Protein AF-D8S5D0-F1 (afdb_monomer)

Secondary structure (DSSP, 8-state):
-HHHHHHHHHHHHHHHHHHHHHHHH--TTS-SS----HHHHHHSS-STHHHHHHHHHHHHHHHHHHHHHHHHHHHHHHHTT---TTS--SHHHHHHHHHHHHHHHH-TTHHHHHHHHIIIIIIIIIIIIHHHHHHHHHHH-----------STTHHHHHHHHHHHHHHHHHHHHHHHH-

Nearest PDB structures (foldseek):
  7edx-assembly1_j  TM=5.151E-01  e=3.301E+00  Homo sapiens

pLDDT: mean 77.08, std 13.81, range [46.16, 95.44]

Sequence (179 aa):
RIAIVAGTAIPLAMFIVWDAIILGSVYPGAGNSYLSDPLMQLRSQSGIISPLVEVFSLLAIATSYIGFVLGLSDFVADLLKLPGVGSRKPLPYAVTLLPPTALALLSPDIFFKALDFAGAYGVLVLFGILPASMAWSQRYSTSSLPAVPPMVPGGRLALGVMITGAGFIITTQFLSTLS

Foldseek 3Di:
DVCVVVVVVVVVVVVVVVVCVQVVQDDPPDPPPDSPPVLVVQLPDPDPRNVVSVVVVVVVVVVVVVVVLVVQLVVVCVVVVPDDDPDPDCVSSCVSCVVVVVVCVVDVCVVVVVVVCCVLPVCLVPVQVVVLVVLVCVVPPPDDDPDDPDPDPDPVNVSVCSVVVSVVSVVVVVVVVVD

Mean predicted aligned error: 12.61 Å

InterPro domains:
  IPR018227 Amino acid/polyamine transporter 2 [PF03222] (2-171)

Organism: Selaginella moellendorffii (NCBI:txid88036)

Radius of gyration: 22.47 Å; Cα contacts (8 Å, |Δi|>4): 58; chains: 1; bounding box: 52×50×58 Å

Solvent-accessible surface area (backbone atoms only — not comparable to full-atom values): 10516 Å² total; per-residue (Å²): 108,66,67,56,55,54,61,51,47,56,59,51,54,52,49,54,55,49,52,50,51,56,60,66,45,52,57,100,80,52,79,99,54,59,82,52,49,67,66,58,56,51,49,69,42,92,57,78,61,20,64,49,52,50,54,50,49,53,50,53,52,50,54,52,49,52,54,48,52,52,54,48,22,52,52,49,35,59,74,68,65,60,84,61,97,83,66,93,63,62,58,40,53,45,66,59,46,48,58,60,51,51,48,54,74,75,34,83,68,47,59,62,57,50,48,53,48,44,52,58,52,49,46,40,44,61,70,47,47,45,55,48,49,49,57,48,44,69,73,69,50,95,61,101,63,84,87,69,78,81,90,64,94,51,76,70,59,53,50,46,50,50,49,52,51,52,49,49,54,53,51,52,52,53,52,64,74,73,109

Structure (mmCIF, N/CA/C/O backbone):
data_AF-D8S5D0-F1
#
_entry.id   AF-D8S5D0-F1
#
loop_
_atom_site.group_PDB
_atom_site.id
_atom_site.type_symbol
_atom_site.label_atom_id
_atom_site.label_alt_id
_atom_site.label_comp_id
_atom_site.label_asym_id
_atom_site.label_entity_id
_atom_site.label_seq_id
_atom_site.pdbx_PDB_ins_code
_atom_site.Cartn_x
_atom_site.Cartn_y
_atom_site.Cartn_z
_atom_site.occupancy
_atom_site.B_iso_or_equiv
_atom_site.auth_seq_id
_atom_site.auth_comp_id
_atom_site.auth_asym_id
_atom_site.auth_atom_id
_atom_site.pdbx_PDB_model_num
ATOM 1 N N . ARG A 1 1 ? -25.641 -1.154 -2.306 1.00 74.81 1 ARG A N 1
ATOM 2 C CA . ARG A 1 1 ? -25.380 -2.593 -2.583 1.00 74.81 1 ARG A CA 1
ATOM 3 C C . ARG A 1 1 ? -24.878 -2.797 -4.008 1.00 74.81 1 ARG A C 1
ATOM 5 O O . ARG A 1 1 ? -23.738 -3.202 -4.143 1.00 74.81 1 ARG A O 1
ATOM 12 N N . ILE A 1 2 ? -25.647 -2.430 -5.041 1.00 82.31 2 ILE A N 1
ATOM 13 C CA . ILE A 1 2 ? -25.227 -2.567 -6.453 1.00 82.31 2 ILE A CA 1
ATOM 14 C C . ILE A 1 2 ? -23.940 -1.782 -6.755 1.00 82.31 2 ILE A C 1
ATOM 16 O O . ILE A 1 2 ? -23.043 -2.340 -7.360 1.00 82.31 2 ILE A O 1
ATOM 20 N N . ALA A 1 3 ? -23.789 -0.554 -6.242 1.00 86.50 3 ALA A N 1
ATOM 21 C CA . ALA A 1 3 ? -22.550 0.219 -6.406 1.00 86.50 3 ALA A CA 1
ATOM 22 C C . ALA A 1 3 ? -21.304 -0.456 -5.793 1.00 86.50 3 ALA A C 1
ATOM 24 O O . ALA A 1 3 ? -20.217 -0.325 -6.335 1.00 86.50 3 ALA A O 1
ATOM 25 N N . ILE A 1 4 ? -21.463 -1.213 -4.698 1.00 87.50 4 ILE A N 1
ATOM 26 C CA . ILE A 1 4 ? -20.357 -1.956 -4.072 1.00 87.50 4 ILE A CA 1
ATOM 27 C C . ILE A 1 4 ? -20.008 -3.166 -4.938 1.00 87.50 4 ILE A C 1
ATOM 29 O O . ILE A 1 4 ? -18.845 -3.377 -5.241 1.00 87.50 4 ILE A O 1
ATOM 33 N N . VAL A 1 5 ? -21.020 -3.918 -5.382 1.00 88.62 5 VAL A N 1
ATOM 34 C CA . VAL A 1 5 ? -20.823 -5.101 -6.233 1.00 88.62 5 VAL A CA 1
ATOM 35 C C . VAL A 1 5 ? -20.217 -4.713 -7.585 1.00 88.62 5 VAL A C 1
ATOM 37 O O . VAL A 1 5 ? -19.257 -5.332 -8.020 1.00 88.62 5 VAL A O 1
ATOM 40 N N . ALA A 1 6 ? -20.731 -3.667 -8.233 1.00 88.88 6 ALA A N 1
ATOM 41 C CA . ALA A 1 6 ? -20.192 -3.170 -9.496 1.00 88.88 6 ALA A CA 1
ATOM 42 C C . ALA A 1 6 ? -18.797 -2.549 -9.314 1.00 88.88 6 ALA A C 1
ATOM 44 O O . ALA A 1 6 ? -17.915 -2.767 -10.140 1.00 88.88 6 ALA A O 1
ATOM 45 N N . GLY A 1 7 ? -18.583 -1.826 -8.210 1.00 89.50 7 GLY A N 1
ATOM 46 C CA . GLY A 1 7 ? -17.304 -1.198 -7.889 1.00 89.50 7 GLY A CA 1
ATOM 47 C C . GLY A 1 7 ? -16.181 -2.196 -7.609 1.00 89.50 7 GLY A C 1
ATOM 48 O O . GLY A 1 7 ? -15.046 -1.920 -7.978 1.00 89.50 7 GLY A O 1
ATOM 49 N N . THR A 1 8 ? -16.469 -3.361 -7.016 1.00 92.56 8 THR A N 1
ATOM 50 C CA . THR A 1 8 ? -15.465 -4.422 -6.804 1.00 92.56 8 THR A CA 1
ATOM 51 C C . THR A 1 8 ? -15.334 -5.371 -7.995 1.00 92.56 8 THR A C 1
ATOM 53 O O . THR A 1 8 ? -14.255 -5.918 -8.212 1.00 92.56 8 THR A O 1
ATOM 56 N N . ALA A 1 9 ? -16.391 -5.544 -8.796 1.00 92.88 9 ALA A N 1
ATOM 57 C CA . ALA A 1 9 ? -16.357 -6.399 -9.981 1.00 92.88 9 ALA A CA 1
ATOM 58 C C . ALA A 1 9 ? -15.384 -5.886 -11.053 1.00 92.88 9 ALA A C 1
ATOM 60 O O . ALA A 1 9 ? -14.711 -6.693 -11.688 1.00 92.88 9 ALA A O 1
ATOM 61 N N . ILE A 1 10 ? -15.283 -4.563 -11.238 1.00 93.25 10 ILE A N 1
ATOM 62 C CA . ILE A 1 10 ? -14.406 -3.971 -12.260 1.00 93.25 10 ILE A CA 1
ATOM 63 C C . ILE A 1 10 ? -12.916 -4.249 -11.963 1.00 93.25 10 ILE A C 1
ATOM 65 O O . ILE A 1 10 ? -12.260 -4.829 -12.831 1.00 93.25 10 ILE A O 1
ATOM 69 N N . PRO A 1 11 ? -12.362 -3.931 -10.770 1.00 92.75 11 PRO A N 1
ATOM 70 C CA . PRO A 1 11 ? -10.987 -4.296 -10.427 1.00 92.75 11 PRO A CA 1
ATOM 71 C C . PRO A 1 11 ? -10.746 -5.803 -10.476 1.00 92.75 11 PRO A C 1
ATOM 73 O O . PRO A 1 11 ? -9.715 -6.234 -10.975 1.00 92.75 11 PRO A O 1
ATOM 76 N N . LEU A 1 12 ? -11.700 -6.614 -10.009 1.00 93.25 12 LEU A N 1
ATOM 77 C CA . LEU A 1 12 ? -11.567 -8.071 -10.023 1.00 93.25 12 LEU A CA 1
ATOM 78 C C . LEU A 1 12 ? -11.430 -8.612 -11.452 1.00 93.25 12 LEU A C 1
ATOM 80 O O . LEU A 1 12 ? -10.540 -9.415 -11.718 1.00 93.25 12 LEU A O 1
ATOM 84 N N . ALA A 1 13 ? -12.271 -8.150 -12.380 1.00 95.19 13 ALA A N 1
ATOM 85 C CA . ALA A 1 13 ? -12.171 -8.534 -13.784 1.00 95.19 13 ALA A CA 1
ATOM 86 C C . ALA A 1 13 ? -10.837 -8.083 -14.401 1.00 95.19 13 ALA A C 1
ATOM 88 O O . ALA A 1 13 ? -10.205 -8.855 -15.119 1.00 95.19 13 ALA A O 1
ATOM 89 N N . MET A 1 14 ? -10.384 -6.865 -14.085 1.00 93.88 14 MET A N 1
ATOM 90 C CA . MET A 1 14 ? -9.085 -6.358 -14.531 1.00 93.88 14 MET A CA 1
ATOM 91 C C . MET A 1 14 ? -7.925 -7.229 -14.018 1.00 93.88 14 MET A C 1
ATOM 93 O O . MET A 1 14 ? -7.065 -7.595 -14.815 1.00 93.88 14 MET A O 1
ATOM 97 N N . PHE A 1 15 ? -7.917 -7.599 -12.731 1.00 92.94 15 PHE A N 1
ATOM 98 C CA . PHE A 1 15 ? -6.885 -8.468 -12.153 1.00 92.94 15 PHE A CA 1
ATOM 99 C C . PHE A 1 15 ? -6.867 -9.852 -12.805 1.00 92.94 15 PHE A C 1
ATOM 101 O O . PHE A 1 15 ? -5.801 -10.307 -13.197 1.00 92.94 15 PHE A O 1
ATOM 108 N N . ILE A 1 16 ? -8.028 -10.483 -13.023 1.00 94.38 16 ILE A N 1
ATOM 109 C CA . ILE A 1 16 ? -8.098 -11.794 -13.695 1.00 94.38 16 ILE A CA 1
ATOM 110 C C . ILE A 1 16 ? -7.526 -11.725 -15.114 1.00 94.38 16 ILE A C 1
ATOM 112 O O . ILE A 1 16 ? -6.770 -12.606 -15.520 1.00 94.38 16 ILE A O 1
ATOM 116 N N . VAL A 1 17 ? -7.891 -10.694 -15.882 1.00 93.62 17 VAL A N 1
ATOM 117 C CA . VAL A 1 17 ? -7.375 -10.516 -17.247 1.00 93.62 17 VAL A CA 1
ATOM 118 C C . VAL A 1 17 ? -5.865 -10.288 -17.223 1.00 93.62 17 VAL A C 1
ATOM 120 O O . VAL A 1 17 ? -5.150 -10.873 -18.033 1.00 93.62 17 VAL A O 1
ATOM 123 N N . TRP A 1 18 ? -5.372 -9.476 -16.289 1.00 90.50 18 TRP A N 1
ATOM 124 C CA . TRP A 1 18 ? -3.944 -9.222 -16.130 1.00 90.50 18 TRP A CA 1
ATOM 125 C C . TRP A 1 18 ? -3.167 -10.489 -15.757 1.00 90.50 18 TRP A C 1
ATOM 127 O O . TRP A 1 18 ? -2.192 -10.821 -16.428 1.00 90.50 18 TRP A O 1
ATOM 137 N N . ASP A 1 19 ? -3.634 -11.246 -14.764 1.00 89.31 19 ASP A N 1
ATOM 138 C CA . ASP A 1 19 ? -3.006 -12.503 -14.352 1.00 89.31 19 ASP A CA 1
ATOM 139 C C . ASP A 1 19 ? -2.998 -13.520 -15.499 1.00 89.31 19 ASP A C 1
ATOM 141 O O . ASP A 1 19 ? -1.981 -14.170 -15.734 1.00 89.31 19 ASP A O 1
ATOM 145 N N . ALA A 1 20 ? -4.086 -13.614 -16.275 1.00 88.62 20 ALA A N 1
ATOM 146 C CA . ALA A 1 20 ? -4.149 -14.474 -17.456 1.00 88.62 20 ALA A CA 1
ATOM 147 C C . ALA A 1 20 ? -3.124 -14.079 -18.534 1.00 88.62 20 ALA A C 1
ATOM 149 O O . ALA A 1 20 ? -2.536 -14.960 -19.160 1.00 88.62 20 ALA A O 1
ATOM 150 N N . ILE A 1 21 ? -2.875 -12.779 -18.738 1.00 87.25 21 ILE A N 1
ATOM 151 C CA . ILE A 1 21 ? -1.837 -12.289 -19.660 1.00 87.25 21 ILE A CA 1
ATOM 152 C C . ILE A 1 21 ? -0.445 -12.663 -19.146 1.00 87.25 21 ILE A C 1
ATOM 154 O O . ILE A 1 21 ? 0.373 -13.159 -19.919 1.00 87.25 21 ILE A O 1
ATOM 158 N N . ILE A 1 22 ? -0.174 -12.460 -17.855 1.00 84.75 22 ILE A N 1
ATOM 159 C CA . ILE A 1 22 ? 1.126 -12.778 -17.249 1.00 84.75 22 ILE A CA 1
ATOM 160 C C . ILE A 1 22 ? 1.395 -14.283 -17.314 1.00 84.75 22 ILE A C 1
ATOM 162 O O . ILE A 1 22 ? 2.426 -14.691 -17.843 1.00 84.75 22 ILE A O 1
ATOM 166 N N . LEU A 1 23 ? 0.453 -15.109 -16.854 1.00 83.19 23 LEU A N 1
ATOM 167 C CA . LEU A 1 23 ? 0.547 -16.572 -16.899 1.00 83.19 23 LEU A CA 1
ATOM 168 C C . LEU A 1 23 ? 0.619 -17.096 -18.339 1.00 83.19 23 LEU A C 1
ATOM 170 O O . LEU A 1 23 ? 1.361 -18.036 -18.607 1.00 83.19 23 LEU A O 1
ATOM 174 N N . GLY A 1 24 ? -0.109 -16.475 -19.271 1.00 79.06 24 GLY A N 1
ATOM 175 C CA . GLY A 1 24 ? -0.074 -16.814 -20.695 1.00 79.06 24 GLY A CA 1
ATOM 176 C C . GLY A 1 24 ? 1.223 -16.410 -21.407 1.00 79.06 24 GLY A C 1
ATOM 177 O O . GLY A 1 24 ? 1.579 -17.030 -22.406 1.00 79.06 24 GLY A O 1
ATOM 178 N N . SER A 1 25 ? 1.945 -15.407 -20.893 1.00 73.75 25 SER A N 1
ATOM 179 C CA . SER A 1 25 ? 3.261 -14.981 -21.399 1.00 73.75 25 SER A CA 1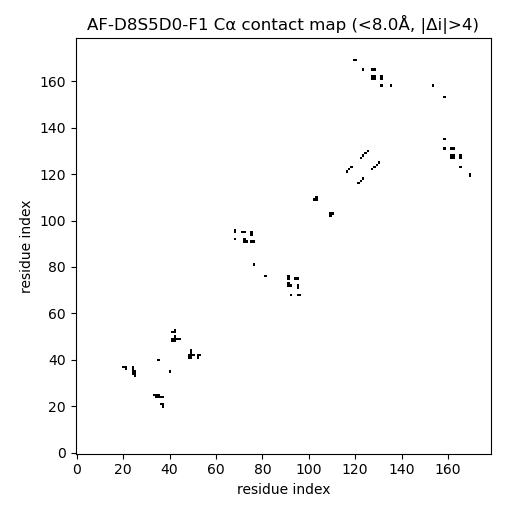
ATOM 180 C C . SER A 1 25 ? 4.392 -15.939 -20.983 1.00 73.75 25 SER A C 1
ATOM 182 O O . SER A 1 25 ? 5.461 -15.960 -21.596 1.00 73.75 25 SER A O 1
ATOM 184 N N . VAL A 1 26 ? 4.171 -16.779 -19.965 1.00 71.31 26 VAL A N 1
ATOM 185 C CA . VAL A 1 26 ? 5.145 -17.788 -19.524 1.00 71.31 26 VAL A CA 1
ATOM 186 C C . VAL A 1 26 ? 5.090 -19.005 -20.456 1.00 71.31 26 VAL A C 1
ATOM 188 O O . VAL A 1 26 ? 4.195 -19.842 -20.356 1.00 71.31 26 VAL A O 1
ATOM 191 N N . TYR A 1 27 ? 6.062 -19.132 -21.366 1.00 62.12 27 TYR A N 1
ATOM 192 C CA . TYR A 1 27 ? 6.153 -20.270 -22.290 1.00 62.12 27 TYR A CA 1
ATOM 193 C C . TYR A 1 27 ? 6.915 -21.457 -21.657 1.00 62.12 27 TYR A C 1
ATOM 195 O O . TYR A 1 27 ? 8.114 -21.332 -21.394 1.00 62.12 27 TYR A O 1
ATOM 203 N N . PRO A 1 28 ? 6.298 -22.643 -21.465 1.00 56.44 28 PRO A N 1
ATOM 204 C CA . PRO A 1 28 ? 6.899 -23.789 -20.761 1.00 56.44 28 PRO A CA 1
ATOM 205 C C . PRO A 1 28 ? 7.962 -24.567 -21.572 1.00 56.44 28 PRO A C 1
ATOM 207 O O . PRO A 1 28 ? 8.137 -25.769 -21.391 1.00 56.44 28 PRO A O 1
ATOM 210 N N . GLY A 1 29 ? 8.688 -23.895 -22.470 1.00 58.91 29 GLY A N 1
ATOM 211 C CA . GLY A 1 29 ? 9.717 -24.502 -23.326 1.00 58.91 29 GLY A CA 1
ATOM 212 C C . GLY A 1 29 ? 10.938 -23.626 -23.624 1.00 58.91 29 GLY A C 1
ATOM 213 O O . GLY A 1 29 ? 11.866 -24.098 -24.275 1.00 58.91 29 GLY A O 1
ATOM 214 N N . ALA A 1 30 ? 10.973 -22.376 -23.153 1.00 55.12 30 ALA A N 1
ATOM 215 C CA . ALA A 1 30 ? 12.134 -21.495 -23.264 1.00 55.12 30 ALA A CA 1
ATOM 216 C C . ALA A 1 30 ? 12.818 -21.449 -21.889 1.00 55.12 30 ALA A C 1
ATOM 218 O O . ALA A 1 30 ? 12.363 -20.758 -20.984 1.00 55.12 30 ALA A O 1
ATOM 219 N N . GLY A 1 31 ? 13.846 -22.276 -21.676 1.00 51.06 31 GLY A N 1
ATOM 220 C CA . GLY A 1 31 ? 14.486 -22.408 -20.362 1.00 51.06 31 GLY A CA 1
ATOM 221 C C . GLY A 1 31 ? 14.958 -21.060 -19.818 1.00 51.06 31 GLY A C 1
ATOM 222 O O . GLY A 1 31 ? 15.672 -20.371 -20.533 1.00 51.06 31 GLY A O 1
ATOM 223 N N . ASN A 1 32 ? 14.549 -20.700 -18.592 1.00 53.97 32 ASN A N 1
ATOM 224 C CA . ASN A 1 32 ? 14.924 -19.538 -17.750 1.00 53.97 32 ASN A CA 1
ATOM 225 C C . ASN A 1 32 ? 15.126 -18.164 -18.424 1.00 53.97 32 ASN A C 1
ATOM 227 O O . ASN A 1 32 ? 15.548 -17.209 -17.774 1.00 53.97 32 ASN A O 1
ATOM 231 N N . SER A 1 33 ? 14.835 -18.039 -19.707 1.00 52.81 33 SER A N 1
ATOM 232 C CA . SER A 1 33 ? 15.083 -16.876 -20.531 1.00 52.81 33 SER A CA 1
ATOM 233 C C . SER A 1 33 ? 13.733 -16.470 -21.081 1.00 52.81 33 SER A C 1
ATOM 235 O O . SER A 1 33 ? 13.045 -17.248 -21.736 1.00 52.81 33 SER A O 1
ATOM 237 N N . TYR A 1 34 ? 13.356 -15.244 -20.733 1.00 51.34 34 TYR A N 1
ATOM 238 C CA . TYR A 1 34 ? 12.106 -14.586 -21.090 1.00 51.34 34 TYR A CA 1
ATOM 239 C C . TYR A 1 34 ? 10.879 -15.044 -20.280 1.00 51.34 34 TYR A C 1
ATOM 241 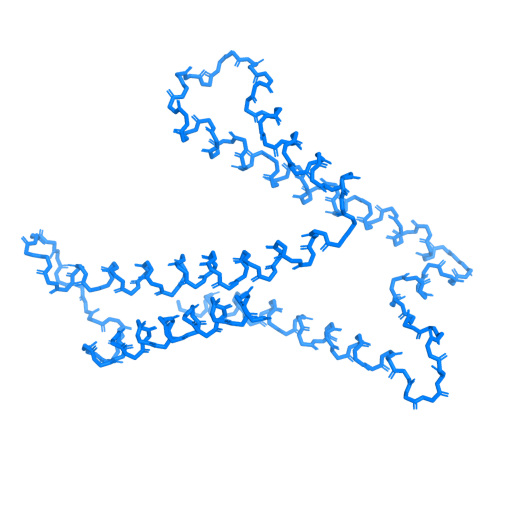O O . TYR A 1 34 ? 9.863 -15.469 -20.822 1.00 51.34 34 TYR A O 1
ATOM 249 N N . LEU A 1 35 ? 10.901 -14.764 -18.968 1.00 53.47 35 LEU A N 1
ATOM 250 C CA . LEU A 1 35 ? 9.746 -14.063 -18.396 1.00 53.47 35 LEU A CA 1
ATOM 251 C C . LEU A 1 35 ? 9.646 -12.733 -19.156 1.00 53.47 35 LEU A C 1
ATOM 253 O O . LEU A 1 35 ? 10.263 -11.740 -18.772 1.00 53.47 35 LEU A O 1
ATOM 257 N N . SER A 1 36 ? 8.995 -12.755 -20.319 1.00 58.06 36 SER A N 1
ATOM 258 C CA . SER A 1 36 ? 8.760 -11.558 -21.118 1.00 58.06 36 SER A CA 1
ATOM 259 C C . SER A 1 36 ? 7.751 -10.737 -20.341 1.00 58.06 36 SER A C 1
ATOM 261 O O . SER A 1 36 ? 6.547 -10.965 -20.458 1.00 58.06 36 SER A O 1
ATOM 263 N N . ASP A 1 37 ? 8.243 -9.846 -19.478 1.00 69.25 37 ASP A N 1
ATOM 264 C CA . ASP A 1 37 ? 7.402 -8.837 -18.854 1.00 69.25 37 ASP A CA 1
ATOM 265 C C . ASP A 1 37 ? 6.622 -8.157 -19.994 1.00 69.25 37 ASP A C 1
ATOM 267 O O . ASP A 1 37 ? 7.246 -7.572 -20.890 1.00 69.25 37 ASP A O 1
ATOM 271 N N . PRO A 1 38 ? 5.282 -8.281 -20.043 1.00 69.31 38 PRO A N 1
ATOM 272 C CA . PRO A 1 38 ? 4.490 -7.768 -21.155 1.00 69.31 38 PRO A CA 1
ATOM 273 C C . PRO A 1 38 ? 4.686 -6.258 -21.352 1.00 69.31 38 PRO A C 1
ATOM 275 O O . PRO A 1 38 ? 4.573 -5.765 -22.476 1.00 69.31 38 PRO A O 1
ATOM 278 N N . LEU A 1 39 ? 5.076 -5.524 -20.301 1.00 72.62 39 LEU A N 1
ATOM 279 C CA . LEU A 1 39 ? 5.513 -4.130 -20.403 1.00 72.62 39 LEU A CA 1
ATOM 280 C C . LEU A 1 39 ? 6.836 -3.987 -21.163 1.00 72.62 39 LEU A C 1
ATOM 282 O O . LEU A 1 39 ? 6.944 -3.121 -22.030 1.00 72.62 39 LEU A O 1
ATOM 286 N N . MET A 1 40 ? 7.834 -4.833 -20.899 1.00 70.19 40 MET A N 1
ATOM 287 C CA . MET A 1 40 ? 9.085 -4.835 -21.668 1.00 70.19 40 MET A CA 1
ATOM 288 C C . MET A 1 40 ? 8.865 -5.229 -23.130 1.00 70.19 40 MET A C 1
ATOM 290 O O . MET A 1 40 ? 9.511 -4.663 -24.012 1.00 70.19 40 MET A O 1
ATOM 294 N N . GLN A 1 41 ? 7.927 -6.135 -23.403 1.00 72.69 41 GLN A N 1
ATOM 295 C CA . GLN A 1 41 ? 7.576 -6.541 -24.765 1.00 72.69 41 GLN A CA 1
ATOM 296 C C . GLN A 1 41 ? 6.849 -5.432 -25.544 1.00 72.69 41 GLN A C 1
ATOM 298 O O . GLN A 1 41 ? 7.093 -5.244 -26.733 1.00 72.69 41 GLN A O 1
ATOM 303 N N . LEU A 1 42 ? 6.007 -4.642 -24.874 1.00 69.56 42 LEU A N 1
ATOM 304 C CA . LEU A 1 42 ? 5.402 -3.442 -25.465 1.00 69.56 42 LEU A CA 1
ATOM 305 C C . LEU A 1 42 ? 6.429 -2.323 -25.685 1.00 69.56 42 LEU A C 1
ATOM 307 O O . LEU A 1 42 ? 6.332 -1.572 -26.656 1.00 69.56 42 LEU A O 1
ATOM 311 N N . ARG A 1 43 ? 7.442 -2.222 -24.817 1.00 68.12 43 ARG A N 1
ATOM 312 C CA . ARG A 1 43 ? 8.533 -1.244 -24.952 1.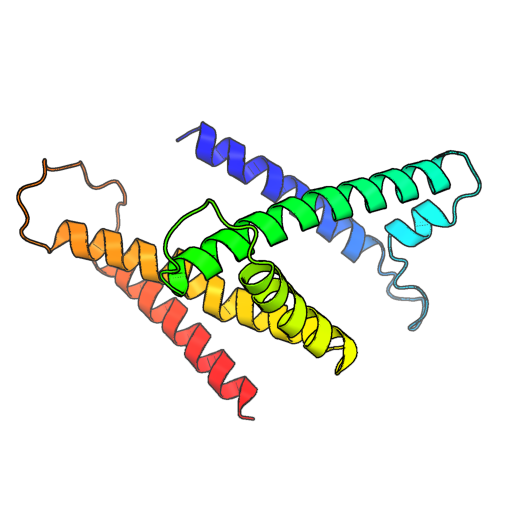00 68.12 43 ARG A CA 1
ATOM 313 C C . ARG A 1 43 ? 9.561 -1.618 -26.019 1.00 68.12 43 ARG A C 1
ATOM 315 O O . ARG A 1 43 ? 10.162 -0.715 -26.598 1.00 68.12 43 ARG A O 1
ATOM 322 N N . SER A 1 44 ? 9.756 -2.907 -26.302 1.00 68.50 44 SER A N 1
ATOM 323 C CA . SER A 1 44 ? 10.670 -3.384 -27.351 1.00 68.50 44 SER A CA 1
ATOM 324 C C . SER A 1 44 ? 10.101 -3.237 -28.766 1.00 68.50 44 SER A C 1
ATOM 326 O O . SER A 1 44 ? 10.826 -3.407 -29.747 1.00 68.50 44 SER A O 1
ATOM 328 N N . GLN A 1 45 ? 8.822 -2.873 -28.891 1.00 72.25 45 GLN A N 1
ATOM 329 C CA . GLN A 1 45 ? 8.192 -2.610 -30.174 1.00 72.25 45 GLN A CA 1
ATOM 330 C C . GLN A 1 45 ? 8.664 -1.259 -30.739 1.00 72.25 45 GLN A C 1
ATOM 332 O O . GLN A 1 45 ? 8.459 -0.198 -30.150 1.00 72.25 45 GLN A O 1
ATOM 337 N N . SER A 1 46 ? 9.297 -1.286 -31.912 1.00 58.44 46 SER A N 1
ATOM 338 C CA . SER A 1 46 ? 9.800 -0.091 -32.593 1.00 58.44 46 SER A CA 1
ATOM 339 C C . SER A 1 46 ? 8.644 0.731 -33.182 1.00 58.44 46 SER A C 1
ATOM 341 O O . SER A 1 46 ? 8.141 0.422 -34.262 1.00 58.44 46 SER A O 1
ATOM 343 N N . GLY A 1 47 ? 8.199 1.770 -32.471 1.00 76.69 47 GLY A N 1
ATOM 344 C CA . GLY A 1 47 ? 7.145 2.684 -32.920 1.00 76.69 47 GLY A CA 1
ATOM 345 C C . GLY A 1 47 ? 6.780 3.742 -31.873 1.00 76.69 47 GLY A C 1
ATOM 346 O O . GLY A 1 47 ? 7.362 3.786 -30.795 1.00 76.69 47 GLY A O 1
ATOM 347 N N . ILE A 1 48 ? 5.776 4.577 -32.174 1.00 79.94 48 ILE A N 1
ATOM 348 C CA . ILE A 1 48 ? 5.269 5.653 -31.286 1.00 79.94 48 ILE A CA 1
ATOM 349 C C . ILE A 1 48 ? 4.698 5.097 -29.963 1.00 79.94 48 ILE A C 1
ATOM 351 O O . ILE A 1 48 ? 4.617 5.805 -28.962 1.00 79.94 48 ILE A O 1
ATOM 355 N N . ILE A 1 49 ? 4.338 3.812 -29.941 1.00 81.25 49 ILE A N 1
ATOM 356 C CA . ILE A 1 49 ? 3.736 3.128 -28.790 1.00 81.25 49 ILE A CA 1
ATOM 357 C C . ILE A 1 49 ? 4.733 3.006 -27.625 1.00 81.25 49 ILE A C 1
ATOM 359 O O . ILE A 1 49 ? 4.348 3.231 -26.481 1.00 81.25 49 ILE A O 1
ATOM 363 N N . SER A 1 50 ? 6.012 2.731 -27.900 1.00 81.94 50 SER A N 1
ATOM 364 C CA . SER A 1 50 ? 7.044 2.554 -26.865 1.00 81.94 50 SER A CA 1
ATOM 365 C C . SER A 1 50 ? 7.240 3.797 -25.970 1.00 81.94 50 SER A C 1
ATOM 367 O O . SER A 1 50 ? 7.047 3.681 -24.755 1.00 81.94 50 SER A O 1
ATOM 369 N N . PRO A 1 51 ? 7.506 5.009 -26.509 1.00 85.62 51 PRO A N 1
ATOM 370 C CA . PRO A 1 51 ? 7.641 6.206 -25.677 1.00 85.62 51 PRO A CA 1
ATOM 371 C C . PRO A 1 51 ? 6.317 6.637 -25.028 1.00 85.62 51 PRO A C 1
ATOM 373 O O . PRO A 1 51 ? 6.331 7.195 -23.933 1.00 85.62 51 PRO A O 1
ATOM 376 N N . LEU A 1 52 ? 5.167 6.363 -25.659 1.00 88.12 52 LEU A N 1
ATOM 377 C CA . LEU A 1 52 ? 3.859 6.691 -25.083 1.00 88.12 52 LEU A CA 1
ATOM 378 C C . LEU A 1 52 ? 3.573 5.863 -23.823 1.00 88.12 52 LEU A C 1
ATOM 380 O O . LEU A 1 52 ? 3.160 6.419 -22.806 1.00 88.12 52 LEU A O 1
ATOM 384 N N . VAL A 1 53 ? 3.820 4.550 -23.878 1.00 88.06 53 VAL A N 1
ATOM 385 C CA . VAL A 1 53 ? 3.643 3.639 -22.736 1.00 88.06 53 VAL A CA 1
ATOM 386 C C . VAL A 1 53 ? 4.624 3.975 -21.615 1.00 88.06 53 VAL A C 1
ATOM 388 O O . VAL A 1 53 ? 4.240 3.954 -20.448 1.00 88.06 53 VAL A O 1
ATOM 391 N N . GLU A 1 54 ? 5.865 4.336 -21.943 1.00 87.62 54 GLU A N 1
ATOM 392 C CA . GLU A 1 54 ? 6.863 4.743 -20.951 1.00 87.62 54 GLU A CA 1
ATOM 393 C C . GLU A 1 54 ? 6.462 6.019 -20.204 1.00 87.62 54 GLU A C 1
ATOM 395 O O . GLU A 1 54 ? 6.448 6.026 -18.972 1.00 87.62 54 GLU A O 1
ATOM 400 N N . VAL A 1 55 ? 6.081 7.078 -20.926 1.00 92.00 55 VAL A N 1
ATOM 401 C CA . VAL A 1 55 ? 5.660 8.345 -20.306 1.00 92.00 55 VAL A CA 1
ATOM 402 C C . VAL A 1 55 ? 4.378 8.155 -19.501 1.00 92.00 55 VAL A C 1
ATOM 404 O O . VAL A 1 55 ? 4.281 8.653 -18.380 1.00 92.00 55 VAL A O 1
ATOM 407 N N . PHE A 1 56 ? 3.408 7.412 -20.040 1.00 91.00 56 PHE A N 1
ATOM 408 C CA . PHE A 1 56 ? 2.169 7.113 -19.330 1.00 91.00 56 PHE A CA 1
ATOM 409 C C . PHE A 1 56 ? 2.429 6.320 -18.046 1.00 91.00 56 PHE A C 1
ATOM 411 O O . PHE A 1 56 ? 1.921 6.697 -16.995 1.00 91.00 56 PHE A O 1
ATOM 418 N N . SER A 1 57 ? 3.249 5.267 -18.108 1.00 92.75 57 SER A N 1
ATOM 419 C CA . SER A 1 57 ? 3.603 4.447 -16.945 1.00 92.75 57 SER A CA 1
ATOM 420 C C . SER A 1 57 ? 4.342 5.264 -15.885 1.00 92.75 57 SER A C 1
ATOM 422 O O . SER A 1 57 ? 3.961 5.243 -14.714 1.00 92.75 57 SER A O 1
ATOM 424 N N . LEU A 1 58 ? 5.331 6.069 -16.290 1.00 94.12 58 LEU A N 1
ATOM 425 C CA . LEU A 1 58 ? 6.060 6.951 -15.378 1.00 94.12 58 LEU A CA 1
ATOM 426 C C . LEU A 1 58 ? 5.113 7.948 -14.701 1.00 94.12 58 LEU A C 1
ATOM 428 O O . LEU A 1 58 ? 5.169 8.113 -13.483 1.00 94.12 58 LEU A O 1
ATOM 432 N N . LEU A 1 59 ? 4.211 8.575 -15.461 1.00 95.25 59 LEU A N 1
ATOM 433 C CA . LEU A 1 59 ? 3.234 9.521 -14.922 1.00 95.25 59 LEU A CA 1
ATOM 434 C C . LEU A 1 59 ? 2.218 8.834 -13.994 1.00 95.25 59 LEU A C 1
ATOM 436 O O . LEU A 1 59 ? 1.882 9.373 -12.938 1.00 95.25 59 LEU A O 1
ATOM 440 N N . ALA A 1 60 ? 1.746 7.640 -14.351 1.00 94.56 60 ALA A N 1
ATOM 441 C CA . ALA A 1 60 ? 0.804 6.857 -13.554 1.00 94.56 60 ALA A CA 1
ATOM 442 C C . ALA A 1 60 ? 1.417 6.412 -12.215 1.00 94.56 60 ALA A C 1
ATOM 444 O O . ALA A 1 60 ? 0.790 6.554 -11.161 1.00 94.56 60 ALA A O 1
ATOM 445 N N . ILE A 1 61 ? 2.665 5.935 -12.231 1.00 94.12 61 ILE A N 1
ATOM 446 C CA . ILE A 1 61 ? 3.398 5.560 -11.016 1.00 94.12 61 ILE A CA 1
ATOM 447 C C . ILE A 1 61 ? 3.690 6.806 -10.174 1.00 94.12 61 ILE A C 1
ATOM 449 O O . ILE A 1 61 ? 3.448 6.790 -8.970 1.00 94.12 61 ILE A O 1
ATOM 453 N N . ALA A 1 62 ? 4.139 7.908 -10.787 1.00 95.25 62 ALA A N 1
ATOM 454 C CA . ALA A 1 62 ? 4.433 9.150 -10.072 1.00 95.25 62 ALA A CA 1
ATOM 455 C C . ALA A 1 62 ? 3.193 9.726 -9.369 1.00 95.25 62 ALA A C 1
ATOM 457 O O . ALA A 1 62 ? 3.259 10.096 -8.198 1.00 95.25 62 ALA A O 1
ATOM 458 N N . THR A 1 63 ? 2.047 9.767 -10.052 1.00 95.44 63 THR A N 1
ATOM 459 C CA . THR A 1 63 ? 0.788 10.267 -9.470 1.00 95.44 63 THR A CA 1
ATOM 460 C C . THR A 1 63 ? 0.271 9.367 -8.347 1.00 95.44 63 THR A C 1
ATOM 462 O O . THR A 1 63 ? -0.114 9.875 -7.293 1.00 95.44 63 THR A O 1
ATOM 465 N N . SER A 1 64 ? 0.343 8.043 -8.516 1.00 95.44 64 SER A N 1
ATOM 466 C CA . SER A 1 64 ? -0.010 7.078 -7.463 1.00 95.44 64 SER A CA 1
ATOM 467 C C . SER A 1 64 ? 0.909 7.203 -6.244 1.00 95.44 64 SER A C 1
ATOM 469 O O . SER A 1 64 ? 0.449 7.177 -5.101 1.00 95.44 64 SER A O 1
ATOM 471 N N . TYR A 1 65 ? 2.205 7.405 -6.482 1.00 92.56 65 TYR A N 1
ATOM 472 C CA . TYR A 1 65 ? 3.206 7.578 -5.436 1.00 92.56 65 TYR A CA 1
ATOM 473 C C . TYR A 1 65 ? 2.983 8.855 -4.619 1.00 92.56 65 TYR A C 1
ATOM 475 O O . TYR A 1 65 ? 3.044 8.811 -3.393 1.00 92.56 65 TYR A O 1
ATOM 483 N N . ILE A 1 66 ? 2.661 9.979 -5.269 1.00 92.50 66 ILE A N 1
ATOM 484 C CA . ILE A 1 66 ? 2.350 11.238 -4.571 1.00 92.50 66 ILE A CA 1
ATOM 485 C C . ILE A 1 66 ? 1.148 11.053 -3.639 1.00 92.50 66 ILE A C 1
ATOM 487 O O . ILE A 1 66 ? 1.219 11.439 -2.474 1.00 92.50 66 ILE A O 1
ATOM 491 N N . GLY A 1 67 ? 0.068 10.427 -4.120 1.00 92.62 67 GLY A N 1
ATOM 492 C CA . GLY A 1 67 ? -1.109 10.148 -3.292 1.00 92.62 67 GLY A CA 1
ATOM 493 C C . GLY A 1 67 ? -0.780 9.278 -2.074 1.00 92.62 67 GLY A C 1
ATOM 494 O O . GLY A 1 67 ? -1.212 9.583 -0.963 1.00 92.62 67 GLY A O 1
ATOM 495 N N . PHE A 1 68 ? 0.041 8.242 -2.267 1.00 91.62 68 PHE A N 1
ATOM 496 C CA . PHE A 1 68 ? 0.503 7.372 -1.186 1.00 91.62 68 PHE A CA 1
ATOM 497 C C . PHE A 1 68 ? 1.350 8.119 -0.143 1.00 91.62 68 PHE A C 1
ATOM 499 O O . PHE A 1 68 ? 1.084 8.002 1.052 1.00 91.62 68 PHE A O 1
ATOM 506 N N . VAL A 1 69 ? 2.339 8.913 -0.575 1.00 91.25 69 VAL A N 1
ATOM 507 C CA . VAL A 1 69 ? 3.218 9.671 0.334 1.00 91.25 69 VAL A CA 1
ATOM 508 C C . VAL A 1 69 ? 2.426 10.698 1.135 1.00 91.25 69 VAL A C 1
ATOM 510 O O . VAL A 1 69 ? 2.631 10.798 2.342 1.00 91.25 69 VAL A O 1
ATOM 513 N N . LEU A 1 70 ? 1.504 11.426 0.498 1.00 90.00 70 LEU A N 1
ATOM 514 C CA . LEU A 1 70 ? 0.652 12.393 1.193 1.00 90.00 70 LEU A CA 1
ATOM 515 C C . LEU A 1 70 ? -0.196 11.700 2.266 1.00 90.00 70 LEU A C 1
ATOM 517 O O . LEU A 1 70 ? -0.102 12.068 3.435 1.00 90.00 70 LEU A O 1
ATOM 521 N N . GLY A 1 71 ? -0.910 10.628 1.904 1.00 90.69 71 GLY A N 1
ATOM 522 C CA . GLY A 1 71 ? -1.736 9.876 2.853 1.00 90.69 71 GLY A CA 1
ATOM 523 C C . GLY A 1 71 ? -0.939 9.265 4.010 1.00 90.69 71 GLY A C 1
ATOM 524 O O . GLY A 1 71 ? -1.375 9.319 5.159 1.00 90.69 71 GLY A O 1
ATOM 525 N N . LEU A 1 72 ? 0.255 8.724 3.739 1.00 89.75 72 LEU A N 1
ATOM 526 C CA . LEU A 1 72 ? 1.120 8.173 4.784 1.00 89.75 72 LEU A CA 1
ATOM 527 C C . LEU A 1 72 ? 1.702 9.274 5.680 1.00 89.75 72 LEU A C 1
ATOM 529 O O . LEU A 1 72 ? 1.829 9.077 6.888 1.00 89.75 72 LEU A O 1
ATOM 533 N N . SER A 1 73 ? 2.050 10.431 5.113 1.00 88.94 73 SER A N 1
ATOM 534 C CA . SER A 1 73 ? 2.580 11.565 5.874 1.00 88.94 73 SER A CA 1
ATOM 535 C C . SER A 1 73 ? 1.553 12.155 6.831 1.00 88.94 73 SER A C 1
ATOM 537 O O . SER A 1 73 ? 1.900 12.436 7.981 1.00 88.94 73 SER A O 1
ATOM 539 N N . ASP A 1 74 ? 0.294 12.234 6.399 1.00 87.50 74 ASP A N 1
ATOM 540 C CA . ASP A 1 74 ? -0.826 12.647 7.240 1.00 87.50 74 ASP A CA 1
ATOM 541 C C . ASP A 1 74 ? -1.078 11.605 8.341 1.00 87.50 74 ASP A C 1
ATOM 543 O O . ASP A 1 74 ? -1.140 11.955 9.519 1.00 87.50 74 ASP A O 1
ATOM 547 N N . PHE A 1 75 ? -1.077 10.309 7.998 1.00 88.62 75 PHE A N 1
ATOM 548 C CA . PHE A 1 75 ? -1.206 9.226 8.981 1.00 88.62 75 PHE A CA 1
ATOM 549 C C . PHE A 1 75 ? -0.108 9.260 10.058 1.00 88.62 75 PHE A C 1
ATOM 551 O O . PHE A 1 75 ? -0.388 9.093 11.245 1.00 88.62 75 PHE A O 1
ATOM 558 N N . VAL A 1 76 ? 1.152 9.489 9.674 1.00 88.12 76 VAL A N 1
ATOM 559 C CA . VAL A 1 76 ? 2.274 9.582 10.623 1.00 88.12 76 VAL A CA 1
ATOM 560 C C . VAL A 1 76 ? 2.186 10.849 11.474 1.00 88.12 76 VAL A C 1
ATOM 562 O O . VAL A 1 76 ? 2.494 10.801 12.668 1.00 88.12 76 VAL A O 1
ATOM 565 N N . ALA A 1 77 ? 1.760 11.974 10.895 1.00 85.62 77 ALA A N 1
ATOM 566 C CA . ALA A 1 77 ? 1.543 13.211 11.642 1.00 85.62 77 ALA A CA 1
ATOM 567 C C . ALA A 1 77 ? 0.461 13.036 12.720 1.00 85.62 77 ALA A C 1
ATOM 569 O O . ALA A 1 77 ? 0.671 13.453 13.867 1.00 85.62 77 ALA A O 1
ATOM 570 N N . ASP A 1 78 ? -0.631 12.348 12.377 1.00 86.31 78 ASP A N 1
ATOM 571 C CA . ASP A 1 78 ? -1.710 11.991 13.300 1.00 86.31 78 ASP A CA 1
ATOM 572 C C . ASP A 1 78 ? -1.233 11.016 14.384 1.00 86.31 78 ASP A C 1
ATOM 574 O O . ASP A 1 78 ? -1.505 11.214 15.573 1.00 86.31 78 ASP A O 1
ATOM 578 N N . LEU A 1 79 ? -0.454 9.995 14.010 1.00 85.81 79 LEU A N 1
ATOM 579 C CA . LEU A 1 79 ? 0.074 8.995 14.943 1.00 85.81 79 LEU A CA 1
ATOM 580 C C . LEU A 1 79 ? 1.019 9.611 15.985 1.00 85.81 79 LEU A C 1
ATOM 582 O O . LEU A 1 79 ? 0.978 9.248 17.162 1.00 85.81 79 LEU A O 1
ATOM 586 N N . LEU A 1 80 ? 1.846 10.573 15.568 1.00 82.38 80 LEU A N 1
ATOM 587 C CA . LEU A 1 80 ? 2.773 11.299 16.441 1.00 82.38 80 LEU A CA 1
ATOM 588 C C . LEU A 1 80 ? 2.107 12.465 17.193 1.00 82.38 80 LEU A C 1
ATOM 590 O O . LEU A 1 80 ? 2.791 13.156 17.952 1.00 82.38 80 LEU A O 1
ATOM 594 N N . LYS A 1 81 ? 0.793 12.686 17.006 1.00 76.69 81 LYS A N 1
ATOM 595 C CA . LYS A 1 81 ? 0.009 13.782 17.609 1.00 76.69 81 LYS A CA 1
ATOM 596 C C . LYS A 1 81 ? 0.702 15.141 17.479 1.00 76.69 81 LYS A C 1
ATOM 598 O O . LYS A 1 81 ? 0.702 15.944 18.416 1.00 76.69 81 LYS A O 1
ATOM 603 N N . LEU A 1 82 ? 1.346 15.391 16.341 1.00 70.75 82 LEU A N 1
ATOM 604 C CA . LEU A 1 82 ? 2.076 16.635 16.136 1.00 70.75 82 LEU A CA 1
ATOM 605 C C . LEU A 1 82 ? 1.061 17.782 15.993 1.00 70.75 82 LEU A C 1
ATOM 607 O O . LEU A 1 82 ? 0.200 17.722 15.117 1.00 70.75 82 LEU A O 1
ATOM 611 N N . PRO A 1 83 ? 1.123 18.835 16.832 1.00 57.47 83 PRO A N 1
ATOM 612 C CA . PRO A 1 83 ? 0.163 19.925 16.752 1.00 57.47 83 PRO A CA 1
ATOM 613 C C . PRO A 1 83 ? 0.335 20.694 15.437 1.00 57.47 83 PRO A C 1
ATOM 615 O O . PRO A 1 83 ? 1.388 21.279 15.184 1.00 57.47 83 PRO A O 1
ATOM 618 N N . GLY A 1 84 ? -0.738 20.721 14.645 1.00 54.91 84 GLY A N 1
ATOM 619 C CA . GLY A 1 84 ? -1.048 21.797 13.708 1.00 54.91 84 GLY A CA 1
ATOM 620 C C . GLY A 1 84 ? -0.300 21.796 12.376 1.00 54.91 84 GLY A C 1
ATOM 621 O O . GLY A 1 84 ? 0.803 22.328 12.243 1.00 54.91 84 GLY A O 1
ATOM 622 N N . VAL A 1 85 ? -1.021 21.320 11.363 1.00 53.97 85 VAL A N 1
ATOM 623 C CA . VAL A 1 85 ? -1.085 21.842 9.990 1.00 53.97 85 VAL A CA 1
ATOM 624 C C . VAL A 1 85 ? -0.820 23.359 9.974 1.00 53.97 85 VAL A C 1
ATOM 626 O O . VAL A 1 85 ? -1.681 24.152 10.339 1.00 53.97 85 VAL A O 1
ATOM 629 N N . GLY A 1 86 ? 0.392 23.787 9.612 1.00 52.81 86 GLY A N 1
ATOM 630 C CA . GLY A 1 86 ? 0.733 25.218 9.564 1.00 52.81 86 GLY A CA 1
ATOM 631 C C . GLY A 1 86 ? 2.228 25.520 9.510 1.00 52.81 86 GLY A C 1
ATOM 632 O O . GLY A 1 86 ? 2.643 26.502 8.903 1.00 52.81 86 GLY A O 1
ATOM 633 N N . SER A 1 87 ? 3.066 24.642 10.060 1.00 53.81 87 SER A N 1
ATOM 634 C CA . SER A 1 87 ? 4.513 24.680 9.827 1.00 53.81 87 SER A CA 1
ATOM 635 C C . SER A 1 87 ? 4.895 23.535 8.905 1.00 53.81 87 SER A C 1
ATOM 637 O O . SER A 1 87 ? 4.668 22.380 9.253 1.00 53.81 87 SER A O 1
ATOM 639 N N . ARG A 1 88 ? 5.478 23.852 7.742 1.00 57.09 88 ARG A N 1
ATOM 640 C CA . ARG A 1 88 ? 6.069 22.906 6.776 1.00 57.09 88 ARG A CA 1
ATOM 641 C C . ARG A 1 88 ? 7.206 22.103 7.419 1.00 57.09 88 ARG A C 1
ATOM 643 O O . ARG A 1 88 ? 8.372 22.311 7.098 1.00 57.09 88 ARG A O 1
ATOM 650 N N . LYS A 1 89 ? 6.912 21.229 8.376 1.00 67.06 89 LYS A N 1
ATOM 651 C CA . LYS A 1 89 ? 7.919 20.351 8.957 1.00 67.06 89 LYS A CA 1
ATOM 652 C C . LYS A 1 89 ? 8.155 19.248 7.926 1.00 67.06 89 LYS A C 1
ATOM 654 O O . LYS A 1 89 ? 7.230 18.488 7.658 1.00 67.06 89 LYS A O 1
ATOM 659 N N . PRO A 1 90 ? 9.361 19.127 7.348 1.00 74.75 90 PRO A N 1
ATOM 660 C CA . PRO A 1 90 ? 9.684 18.013 6.459 1.00 74.75 90 PRO A CA 1
ATOM 661 C C . PRO A 1 90 ? 9.823 16.694 7.235 1.00 74.75 90 PRO A C 1
ATOM 663 O O . PRO A 1 90 ? 10.075 15.658 6.641 1.00 74.75 90 PRO A O 1
ATOM 666 N N . LEU A 1 91 ? 9.677 16.728 8.565 1.00 79.94 91 LEU A N 1
ATOM 667 C CA . LEU A 1 91 ? 9.856 15.596 9.463 1.00 79.94 91 LEU A CA 1
ATOM 668 C C . LEU A 1 91 ? 8.903 14.422 9.170 1.00 79.94 91 LEU A C 1
ATOM 670 O O . LEU A 1 91 ? 9.426 13.330 8.983 1.00 79.94 91 LEU A O 1
ATOM 674 N N . PRO A 1 92 ? 7.566 14.588 9.058 1.00 82.00 92 PRO A N 1
ATOM 675 C CA . PRO A 1 92 ? 6.683 13.498 8.637 1.00 82.00 92 PR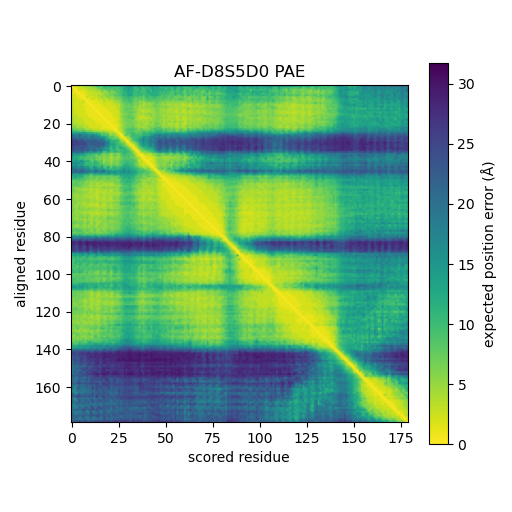O A CA 1
ATOM 676 C C . PRO A 1 92 ? 7.079 12.939 7.267 1.00 82.00 92 PRO A C 1
ATOM 678 O O . PRO A 1 92 ? 7.254 11.734 7.145 1.00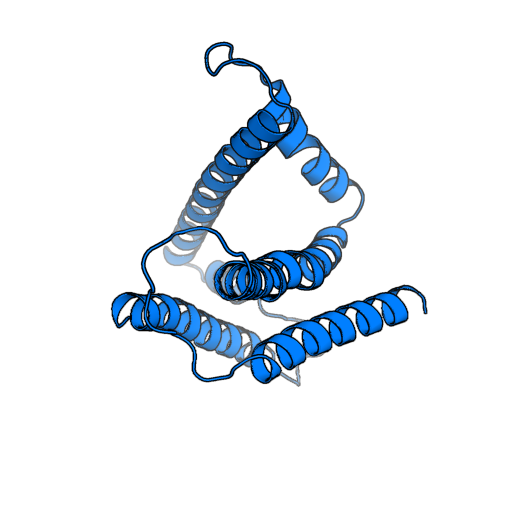 82.00 92 PRO A O 1
ATOM 681 N N . TYR A 1 93 ? 7.350 13.792 6.274 1.00 84.06 93 TYR A N 1
ATOM 682 C CA . TYR A 1 93 ? 7.809 13.351 4.950 1.00 84.06 93 TYR A CA 1
ATOM 683 C C . TYR A 1 93 ? 9.094 12.519 5.028 1.00 84.06 93 TYR A C 1
ATOM 685 O O . TYR A 1 93 ? 9.150 11.422 4.475 1.00 84.06 93 TYR A O 1
ATOM 693 N N . ALA A 1 94 ? 10.098 12.982 5.774 1.00 84.62 94 ALA A N 1
ATOM 694 C CA . ALA A 1 94 ? 11.338 12.247 5.990 1.00 84.62 94 ALA A CA 1
ATOM 695 C C . ALA A 1 94 ? 11.077 10.909 6.693 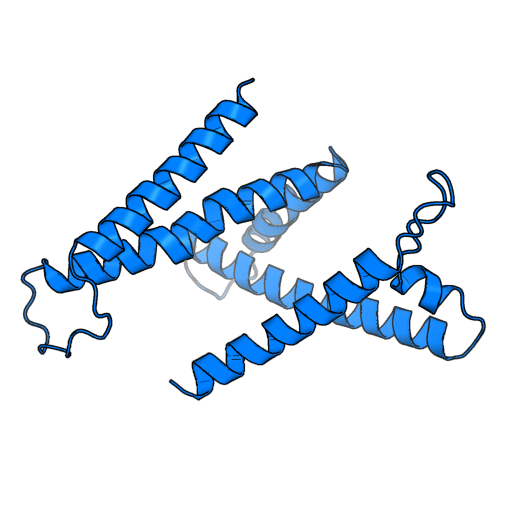1.00 84.62 94 ALA A C 1
ATOM 697 O O . ALA A 1 94 ? 11.559 9.883 6.236 1.00 84.62 94 ALA A O 1
ATOM 698 N N . VAL A 1 95 ? 10.260 10.876 7.745 1.00 84.88 95 VAL A N 1
ATOM 699 C CA . VAL A 1 95 ? 9.935 9.632 8.462 1.00 84.88 95 VAL A CA 1
ATOM 700 C C . VAL A 1 95 ? 9.130 8.659 7.593 1.00 84.88 95 VAL A C 1
ATOM 702 O O . VAL A 1 95 ? 9.273 7.454 7.754 1.00 84.88 95 VAL A O 1
ATOM 705 N N . THR A 1 96 ? 8.329 9.143 6.643 1.00 86.81 96 THR A N 1
ATOM 706 C CA . THR A 1 96 ? 7.575 8.274 5.721 1.00 86.81 96 THR A CA 1
ATOM 707 C C . THR A 1 96 ? 8.421 7.727 4.574 1.00 86.81 96 THR A C 1
ATOM 709 O O . THR A 1 96 ? 8.182 6.614 4.121 1.00 86.81 96 THR A O 1
ATOM 712 N N . LEU A 1 97 ? 9.421 8.483 4.114 1.00 88.69 97 LEU A N 1
ATOM 713 C CA . LEU A 1 97 ? 10.230 8.142 2.941 1.00 88.69 97 LEU A CA 1
ATOM 714 C C . LEU A 1 97 ? 11.535 7.438 3.303 1.00 88.69 97 LEU A C 1
ATOM 716 O O . LEU A 1 97 ? 11.958 6.520 2.603 1.00 88.69 97 LEU A O 1
ATOM 720 N N . LEU A 1 98 ? 12.189 7.859 4.384 1.00 89.19 98 LEU A N 1
ATOM 721 C CA . LEU A 1 98 ? 13.536 7.418 4.743 1.00 89.19 98 LEU A CA 1
ATOM 722 C C . LEU A 1 98 ? 13.570 5.924 5.115 1.00 89.19 98 LEU A C 1
ATOM 724 O O . LEU A 1 98 ? 14.425 5.226 4.578 1.00 89.19 98 LEU A O 1
ATOM 728 N N . PRO A 1 99 ? 12.641 5.368 5.919 1.00 88.06 99 PRO A N 1
ATOM 729 C CA . PRO A 1 99 ? 12.662 3.938 6.217 1.00 88.06 99 PRO A CA 1
ATOM 730 C C . PRO A 1 99 ? 12.427 3.059 4.975 1.00 88.06 99 PRO A C 1
ATOM 732 O O . PRO A 1 99 ? 13.254 2.178 4.738 1.00 88.06 99 PRO A O 1
ATOM 735 N N . PRO A 1 100 ? 11.396 3.295 4.130 1.00 87.31 100 PRO A N 1
ATOM 736 C CA . PRO A 1 100 ? 11.219 2.512 2.907 1.00 87.31 100 PRO A CA 1
ATOM 737 C C . PRO A 1 100 ? 12.390 2.640 1.930 1.00 87.31 100 PRO A C 1
ATOM 739 O O . PRO A 1 100 ? 12.817 1.638 1.365 1.00 87.31 100 PRO A O 1
ATOM 742 N N . THR A 1 101 ? 12.947 3.844 1.754 1.00 88.06 101 THR A N 1
ATOM 743 C CA . THR A 1 101 ? 14.087 4.057 0.840 1.00 88.06 101 THR A CA 1
ATOM 744 C C . THR A 1 101 ? 15.374 3.420 1.354 1.00 88.06 101 THR A C 1
ATOM 746 O O . THR A 1 101 ? 16.086 2.791 0.576 1.00 88.06 101 THR A O 1
ATOM 749 N N . ALA A 1 102 ? 15.658 3.503 2.656 1.00 89.75 102 ALA A N 1
ATOM 750 C CA . ALA A 1 102 ? 16.802 2.822 3.256 1.00 89.75 102 ALA A CA 1
ATOM 751 C C . ALA A 1 102 ? 16.686 1.300 3.101 1.00 89.75 102 ALA A C 1
ATOM 753 O O . ALA A 1 102 ? 17.632 0.656 2.651 1.00 89.75 102 ALA A O 1
ATOM 754 N N . LEU A 1 103 ? 15.516 0.728 3.407 1.00 86.88 103 LEU A N 1
ATOM 755 C CA . LEU A 1 103 ? 15.271 -0.709 3.255 1.00 86.88 103 LEU A CA 1
ATOM 756 C C . LEU A 1 103 ? 15.374 -1.157 1.791 1.00 86.88 103 LEU A C 1
ATOM 758 O O . LEU A 1 103 ? 15.982 -2.191 1.524 1.00 86.88 103 LEU A O 1
ATOM 762 N N . ALA A 1 104 ? 14.862 -0.358 0.849 1.00 88.75 104 ALA A N 1
ATOM 763 C CA . ALA A 1 104 ? 14.975 -0.635 -0.582 1.00 88.75 104 ALA A CA 1
ATOM 764 C C . ALA A 1 104 ? 16.434 -0.648 -1.079 1.00 88.75 104 ALA A C 1
ATOM 766 O O . ALA A 1 104 ? 16.765 -1.435 -1.962 1.00 88.75 104 ALA A O 1
ATOM 767 N N . LEU A 1 105 ? 17.316 0.185 -0.509 1.00 87.06 105 LEU A N 1
ATOM 768 C CA . LEU A 1 105 ? 18.745 0.213 -0.857 1.00 87.06 105 LEU A CA 1
ATOM 769 C C . LEU A 1 105 ? 19.549 -0.927 -0.214 1.00 87.06 105 LEU A C 1
ATOM 771 O O . LEU A 1 105 ? 20.531 -1.386 -0.791 1.00 87.06 105 LEU A O 1
ATOM 775 N N . LEU A 1 106 ? 19.156 -1.375 0.980 1.00 87.94 106 LEU A N 1
ATOM 776 C CA . LEU A 1 106 ? 19.860 -2.416 1.735 1.00 87.94 106 LEU A CA 1
ATOM 777 C C . LEU A 1 106 ? 19.580 -3.831 1.215 1.00 87.94 106 LEU A C 1
ATOM 779 O O . LEU A 1 106 ? 20.406 -4.724 1.405 1.00 87.94 106 LEU A O 1
ATOM 783 N N . SER A 1 107 ? 18.414 -4.083 0.617 1.00 83.62 107 SER A N 1
ATOM 784 C CA . SER A 1 107 ? 18.031 -5.428 0.176 1.00 83.62 107 SER A CA 1
ATOM 7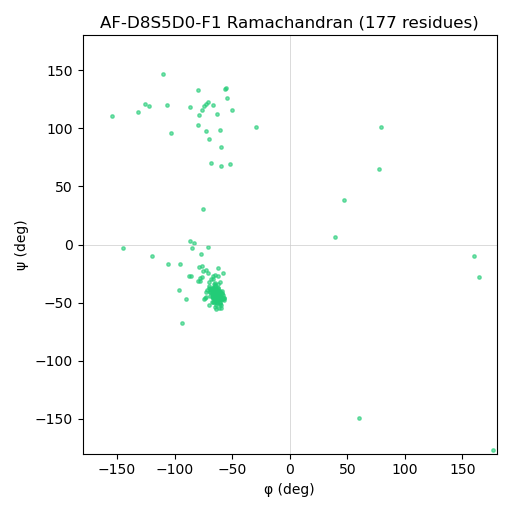85 C C . SER A 1 107 ? 17.027 -5.385 -0.982 1.00 83.62 107 SER A C 1
ATOM 787 O O . SER A 1 107 ? 15.866 -5.055 -0.749 1.00 83.62 107 SER A O 1
ATOM 789 N N . PRO A 1 108 ? 17.411 -5.784 -2.210 1.00 79.50 108 PRO A N 1
ATOM 790 C CA . PRO A 1 108 ? 16.505 -5.765 -3.364 1.00 79.50 108 PRO A CA 1
ATOM 791 C C . PRO A 1 108 ? 15.315 -6.732 -3.216 1.00 79.50 108 PRO A C 1
ATOM 793 O O . PRO A 1 108 ? 14.236 -6.459 -3.734 1.00 79.50 108 PRO A O 1
ATOM 796 N N . ASP A 1 109 ? 15.462 -7.804 -2.431 1.00 82.81 109 ASP A N 1
ATOM 797 C CA . ASP A 1 109 ? 14.400 -8.797 -2.199 1.00 82.81 109 ASP A CA 1
ATOM 798 C C . ASP A 1 109 ? 13.419 -8.408 -1.077 1.00 82.81 109 ASP A C 1
ATOM 800 O O . ASP A 1 109 ? 12.463 -9.138 -0.795 1.00 82.81 109 ASP A O 1
ATOM 804 N N . ILE A 1 110 ? 13.642 -7.279 -0.388 1.00 87.88 110 ILE A N 1
ATOM 805 C CA . ILE A 1 110 ? 12.810 -6.885 0.759 1.00 87.88 110 ILE A CA 1
ATOM 806 C C . ILE A 1 110 ? 11.379 -6.547 0.341 1.00 87.88 110 ILE A C 1
ATOM 808 O O . ILE A 1 110 ? 10.461 -6.712 1.139 1.00 87.88 110 ILE A O 1
ATOM 812 N N . PHE A 1 111 ? 11.183 -6.104 -0.905 1.00 85.50 111 PHE A N 1
ATOM 813 C CA . PHE A 1 111 ? 9.880 -5.694 -1.417 1.00 85.50 111 PHE A CA 1
ATOM 814 C C . PHE A 1 111 ? 8.870 -6.844 -1.382 1.00 85.50 111 PHE A C 1
ATOM 816 O O . PHE A 1 111 ? 7.796 -6.683 -0.811 1.00 85.50 111 PHE A O 1
ATOM 823 N N . PHE A 1 112 ? 9.228 -8.014 -1.920 1.00 86.50 112 PHE A N 1
ATOM 824 C CA . PHE A 1 112 ? 8.329 -9.170 -1.952 1.00 86.50 112 PHE A CA 1
ATOM 825 C C . PHE A 1 112 ? 8.031 -9.697 -0.548 1.00 86.50 112 PHE A C 1
ATOM 827 O O . PHE A 1 112 ? 6.875 -9.917 -0.208 1.00 86.50 112 PHE A O 1
ATOM 834 N N . LYS A 1 113 ? 9.048 -9.784 0.318 1.00 86.56 113 LYS A N 1
ATOM 835 C CA . LYS A 1 113 ? 8.862 -10.195 1.720 1.00 86.56 113 LYS A CA 1
ATOM 836 C C . LYS A 1 113 ? 7.952 -9.234 2.487 1.00 86.56 113 LYS A C 1
ATOM 838 O O . LYS A 1 113 ? 7.079 -9.666 3.236 1.00 86.56 113 LYS A O 1
ATOM 843 N N . ALA A 1 114 ? 8.151 -7.928 2.306 1.00 88.56 114 ALA A N 1
ATOM 844 C CA . ALA A 1 114 ? 7.318 -6.908 2.929 1.00 88.56 114 ALA A CA 1
ATOM 845 C C . ALA A 1 114 ? 5.886 -6.932 2.379 1.00 88.56 114 ALA A C 1
ATOM 847 O O . ALA A 1 114 ? 4.949 -6.751 3.152 1.00 88.56 114 ALA A O 1
ATOM 848 N N . LEU A 1 115 ? 5.710 -7.183 1.078 1.00 88.00 115 LEU A N 1
ATOM 849 C CA . LEU A 1 115 ? 4.404 -7.322 0.436 1.00 88.00 115 LEU A CA 1
ATOM 850 C C . LEU A 1 115 ? 3.642 -8.541 0.967 1.00 88.00 115 LEU A C 1
ATOM 852 O O . LEU A 1 115 ? 2.483 -8.397 1.351 1.00 88.00 115 LEU A O 1
ATOM 856 N N . ASP A 1 116 ? 4.295 -9.701 1.062 1.00 88.81 116 ASP A N 1
ATOM 857 C CA . ASP A 1 116 ? 3.698 -10.919 1.619 1.00 88.81 116 ASP A CA 1
ATOM 858 C C . ASP A 1 116 ? 3.293 -10.714 3.080 1.00 88.81 116 ASP A C 1
ATOM 860 O O . ASP A 1 116 ? 2.183 -11.066 3.480 1.00 88.81 116 ASP A O 1
ATOM 864 N N . PHE A 1 117 ? 4.154 -10.072 3.875 1.00 88.31 117 PHE A N 1
ATOM 865 C CA . PHE A 1 117 ? 3.855 -9.760 5.270 1.00 88.31 117 PHE A CA 1
ATOM 866 C C . PHE A 1 117 ? 2.714 -8.736 5.406 1.00 88.31 117 PHE A C 1
ATOM 868 O O . PHE A 1 117 ? 1.789 -8.923 6.197 1.00 88.31 117 PHE A O 1
ATOM 875 N N . ALA A 1 118 ? 2.733 -7.656 4.625 1.00 89.19 118 ALA A N 1
ATOM 876 C CA . ALA A 1 118 ? 1.680 -6.642 4.646 1.00 89.19 118 ALA A CA 1
ATOM 877 C C . ALA A 1 118 ? 0.331 -7.211 4.179 1.00 89.19 118 ALA A C 1
ATOM 879 O O . ALA A 1 118 ? -0.707 -6.902 4.770 1.00 89.19 118 ALA A O 1
ATOM 880 N N . GLY A 1 119 ? 0.345 -8.075 3.162 1.00 85.12 119 GLY A N 1
ATOM 881 C CA . GLY A 1 119 ? -0.827 -8.790 2.669 1.00 85.12 119 GLY A CA 1
ATOM 882 C C . GLY A 1 119 ? -1.373 -9.776 3.698 1.00 85.12 119 GLY A C 1
ATOM 883 O O . GLY A 1 119 ? -2.559 -9.747 4.016 1.00 85.12 119 GLY A O 1
ATOM 884 N N . ALA A 1 120 ? -0.515 -10.615 4.274 1.00 84.31 120 ALA A N 1
ATOM 885 C CA . ALA A 1 120 ? -0.941 -11.630 5.227 1.00 84.31 120 ALA A CA 1
ATOM 886 C C . ALA A 1 120 ? -1.394 -11.031 6.558 1.00 84.31 120 ALA A C 1
ATOM 888 O O . ALA A 1 120 ? -2.491 -11.316 7.017 1.00 84.31 120 ALA A O 1
ATOM 889 N N . TYR A 1 121 ? -0.596 -10.177 7.190 1.00 84.31 121 TYR A N 1
ATOM 890 C CA . TYR A 1 121 ? -0.922 -9.672 8.523 1.00 84.31 121 TYR A CA 1
ATOM 891 C C . TYR A 1 121 ? -1.749 -8.389 8.452 1.00 84.31 121 TYR A C 1
ATOM 893 O O . TYR A 1 121 ? -2.777 -8.280 9.118 1.00 84.31 121 TYR A O 1
ATOM 901 N N . GLY A 1 122 ? -1.347 -7.426 7.621 1.00 86.50 122 GLY A N 1
ATOM 902 C CA . GLY A 1 122 ? -2.017 -6.127 7.529 1.00 86.50 122 GLY A CA 1
ATOM 903 C C . GLY A 1 122 ? -3.455 -6.246 7.027 1.00 86.50 122 GLY A C 1
ATOM 904 O O . GLY A 1 122 ? -4.389 -5.822 7.710 1.00 86.50 122 GLY A O 1
ATOM 905 N N . VAL A 1 123 ? -3.652 -6.869 5.860 1.00 88.12 123 VAL A N 1
ATOM 906 C CA . VAL A 1 123 ? -4.987 -6.991 5.247 1.00 88.12 123 VAL A CA 1
ATOM 907 C C . VAL A 1 123 ? -5.900 -7.904 6.071 1.00 88.12 123 VAL A C 1
ATOM 909 O O . VAL A 1 123 ? -7.055 -7.536 6.292 1.00 88.12 123 VAL A O 1
ATOM 912 N N . LEU A 1 124 ? -5.418 -9.042 6.594 1.00 84.69 124 LEU A N 1
ATOM 913 C CA . LEU A 1 124 ? -6.252 -9.927 7.427 1.00 84.69 124 LEU A CA 1
ATOM 914 C C . LEU A 1 124 ? -6.673 -9.265 8.741 1.00 84.69 124 LEU A C 1
ATOM 916 O O . LEU A 1 124 ? -7.819 -9.427 9.167 1.00 84.69 124 LEU A O 1
ATOM 920 N N . VAL A 1 125 ? -5.792 -8.496 9.384 1.00 86.56 125 VAL A N 1
ATOM 921 C CA . VAL A 1 125 ? -6.155 -7.775 10.609 1.00 86.56 125 VAL A CA 1
ATOM 922 C C . VAL A 1 125 ? -7.166 -6.672 10.295 1.00 86.56 125 VAL A C 1
ATOM 924 O O . VAL A 1 125 ? -8.213 -6.619 10.940 1.00 86.56 125 VAL A O 1
ATOM 927 N N . LEU A 1 126 ? -6.899 -5.830 9.291 1.00 86.25 126 LEU A N 1
ATOM 928 C CA . LEU A 1 126 ? -7.731 -4.660 8.982 1.00 86.25 126 LEU A CA 1
ATOM 929 C C . LEU A 1 126 ? -9.080 -5.011 8.348 1.00 86.25 126 LEU A C 1
ATOM 931 O O . LEU A 1 126 ? -10.082 -4.402 8.707 1.00 86.25 126 LEU A O 1
ATOM 935 N N . PHE A 1 127 ? -9.130 -5.972 7.425 1.00 84.06 127 PHE A N 1
ATOM 936 C CA . PHE A 1 127 ? -10.351 -6.324 6.685 1.00 84.06 127 PHE A CA 1
ATOM 937 C C . PHE A 1 127 ? -10.987 -7.643 7.131 1.00 84.06 127 PHE A C 1
ATOM 939 O O . PHE A 1 127 ? -12.159 -7.873 6.842 1.00 84.06 127 PHE A O 1
ATOM 946 N N . GLY A 1 128 ? -10.258 -8.498 7.849 1.00 81.31 128 GLY A N 1
ATOM 947 C CA . GLY A 1 128 ? -10.805 -9.718 8.443 1.00 81.31 128 GLY A CA 1
ATOM 948 C C . GLY A 1 128 ? -11.246 -9.489 9.885 1.00 81.31 128 GLY A C 1
ATOM 949 O O . GLY A 1 128 ? -12.438 -9.513 10.198 1.00 81.31 128 GLY A O 1
ATOM 950 N N . ILE A 1 129 ? -10.281 -9.247 10.774 1.00 81.81 129 ILE A N 1
ATOM 951 C CA . ILE A 1 129 ? -10.511 -9.230 12.226 1.00 81.81 129 ILE A CA 1
ATOM 952 C C . ILE A 1 129 ? -11.249 -7.962 12.667 1.00 81.81 129 ILE A C 1
ATOM 954 O O . ILE A 1 129 ? -12.224 -8.050 13.414 1.00 81.81 129 ILE A O 1
ATOM 958 N N . LEU A 1 130 ? -10.821 -6.785 12.207 1.00 82.44 130 LEU A N 1
ATOM 959 C CA . LEU A 1 130 ? -11.355 -5.498 12.661 1.00 82.44 130 LEU A CA 1
ATOM 960 C C . LEU A 1 130 ? -12.863 -5.342 12.362 1.00 82.44 130 LEU A C 1
ATOM 962 O O . LEU A 1 130 ? -13.620 -5.161 13.320 1.00 82.44 130 LEU A O 1
ATOM 966 N N . PRO A 1 131 ? -13.370 -5.503 11.122 1.00 81.38 131 PRO A N 1
ATOM 967 C CA . PRO A 1 131 ? -14.807 -5.422 10.851 1.00 81.38 131 PRO A CA 1
ATOM 968 C C . PRO A 1 131 ? -15.609 -6.536 11.536 1.00 81.38 131 PRO A C 1
ATOM 970 O O . PRO A 1 131 ? -16.727 -6.284 11.989 1.00 81.38 131 PRO A O 1
ATOM 973 N N . ALA A 1 132 ? -15.046 -7.743 11.686 1.00 80.44 132 ALA A N 1
ATOM 974 C CA . ALA A 1 132 ? -15.683 -8.821 12.445 1.00 80.44 132 ALA A CA 1
ATOM 975 C C . ALA A 1 132 ? -15.840 -8.449 13.930 1.00 80.44 132 ALA A C 1
ATOM 977 O O . ALA A 1 132 ? -16.914 -8.632 14.510 1.00 80.44 132 ALA A O 1
ATOM 978 N N . SER A 1 133 ? -14.799 -7.864 14.530 1.00 80.25 133 SER A N 1
ATOM 979 C CA . SER A 1 133 ? -14.825 -7.368 15.907 1.00 80.25 133 SER A CA 1
ATOM 980 C C . SER A 1 133 ? -15.781 -6.184 16.080 1.00 80.25 133 SER A C 1
ATOM 982 O O . SER A 1 133 ? -16.500 -6.133 17.075 1.00 80.25 133 SER A O 1
ATOM 984 N N . MET A 1 134 ? -15.869 -5.276 15.099 1.00 80.44 134 MET A N 1
ATOM 985 C CA . MET A 1 134 ? -16.813 -4.153 15.107 1.00 80.44 134 MET A CA 1
ATOM 986 C C . MET A 1 134 ? -18.261 -4.644 15.047 1.00 80.44 134 MET A C 1
ATOM 988 O O . MET A 1 134 ? -19.086 -4.208 15.847 1.00 80.44 134 MET A O 1
ATOM 992 N N . ALA A 1 135 ? -18.565 -5.604 14.168 1.00 78.88 135 ALA A N 1
ATOM 993 C CA . ALA A 1 135 ? -19.891 -6.215 14.081 1.00 78.88 135 ALA A CA 1
ATOM 994 C C . ALA A 1 135 ? -20.256 -7.002 15.353 1.00 78.88 135 ALA A C 1
ATOM 996 O O . ALA A 1 135 ? -21.414 -6.999 15.779 1.00 78.88 135 ALA A O 1
ATOM 997 N N . TRP A 1 136 ? -19.277 -7.658 15.987 1.00 72.00 136 TRP A N 1
ATOM 998 C CA . TRP A 1 136 ? -19.460 -8.322 17.279 1.00 72.00 136 TRP A CA 1
ATOM 999 C C . TRP A 1 136 ? -19.723 -7.307 18.397 1.00 72.00 136 TRP A C 1
ATOM 1001 O O . TRP A 1 136 ? -20.710 -7.433 19.119 1.00 72.00 136 TRP A O 1
ATOM 1011 N N . SER A 1 137 ? -18.894 -6.267 18.505 1.00 74.50 137 SER A N 1
ATOM 1012 C CA . SER A 1 137 ? -19.062 -5.182 19.474 1.00 74.50 137 SER A CA 1
ATOM 1013 C C . SER A 1 137 ? -20.424 -4.511 19.324 1.00 74.50 137 SER A C 1
ATOM 1015 O O . SER A 1 137 ? -21.133 -4.375 20.308 1.00 74.50 137 SER A O 1
ATOM 1017 N N . GLN A 1 138 ? -20.867 -4.189 18.110 1.00 71.19 138 GLN A N 1
ATOM 1018 C CA . GLN A 1 138 ? -22.179 -3.574 17.887 1.00 71.19 138 GLN A CA 1
ATOM 1019 C C . GLN A 1 138 ? -23.352 -4.474 18.320 1.00 71.19 138 GLN A C 1
ATOM 1021 O O . GLN A 1 138 ? -24.418 -3.975 18.670 1.00 71.19 138 GLN A O 1
ATOM 1026 N N . ARG A 1 139 ? -23.174 -5.801 18.308 1.00 66.38 139 ARG A N 1
ATOM 1027 C CA . ARG A 1 139 ? -24.219 -6.766 18.679 1.00 66.38 139 ARG A CA 1
ATOM 1028 C C . ARG A 1 139 ? -24.292 -7.052 20.182 1.00 66.38 139 ARG A C 1
ATOM 1030 O O . ARG A 1 139 ? -25.355 -7.450 20.653 1.00 66.38 139 ARG A O 1
ATOM 1037 N N . TYR A 1 140 ? -23.184 -6.902 20.908 1.00 64.06 140 TYR A N 1
ATOM 1038 C CA . TYR A 1 140 ? -23.091 -7.246 22.336 1.00 64.06 140 TYR A CA 1
ATOM 1039 C C . TYR A 1 140 ? -22.738 -6.066 23.250 1.00 64.06 140 TYR A C 1
ATOM 1041 O O . TYR A 1 140 ? -22.846 -6.206 24.465 1.00 64.06 140 TYR A O 1
ATOM 1049 N N . SER A 1 141 ? -22.347 -4.913 22.705 1.00 58.75 141 SER A N 1
ATOM 1050 C CA . SER A 1 141 ? -22.188 -3.679 23.473 1.00 58.75 141 SER A CA 1
ATOM 1051 C C . SER A 1 141 ? -23.559 -3.063 23.710 1.00 58.75 141 SER A C 1
ATOM 1053 O O . SER A 1 141 ? -24.220 -2.582 22.791 1.00 58.75 141 SER A O 1
ATOM 1055 N N . THR A 1 142 ? -23.975 -3.080 24.971 1.00 51.88 142 THR A N 1
ATOM 1056 C CA . THR A 1 142 ? -25.167 -2.419 25.505 1.00 51.88 142 THR A CA 1
ATOM 1057 C C . THR A 1 142 ? -24.986 -0.899 25.476 1.00 51.88 142 THR A C 1
ATOM 1059 O O . THR A 1 142 ? -24.827 -0.260 26.510 1.00 51.88 142 THR A O 1
ATOM 1062 N N . SER A 1 143 ? -24.989 -0.308 24.285 1.00 46.91 143 SER A N 1
ATOM 1063 C CA . SER A 1 143 ? -25.046 1.141 24.107 1.00 46.91 143 SER A CA 1
ATOM 1064 C C . SER A 1 143 ? -26.224 1.456 23.198 1.00 46.91 143 SER A C 1
ATOM 1066 O O . SER A 1 143 ? -26.316 0.955 22.082 1.00 46.91 143 SER A O 1
ATOM 1068 N N . SER A 1 144 ? -27.140 2.253 23.735 1.00 47.28 144 SER A N 1
ATOM 1069 C CA . SER A 1 144 ? -28.427 2.720 23.213 1.00 47.28 144 SER A CA 1
ATOM 1070 C C . SER A 1 144 ? -28.369 3.357 21.813 1.00 47.28 144 SER A C 1
ATOM 1072 O O . SER A 1 144 ? -28.560 4.564 21.663 1.00 47.28 144 SER A O 1
ATOM 1074 N N . LEU A 1 145 ? -28.109 2.560 20.779 1.00 52.31 145 LEU A N 1
ATOM 1075 C CA . LEU A 1 145 ? -28.191 2.959 19.375 1.00 52.31 145 LEU A CA 1
ATOM 1076 C C . LEU A 1 145 ? -29.381 2.257 18.697 1.00 52.31 145 LEU A C 1
ATOM 1078 O O . LEU A 1 145 ? -29.712 1.130 19.075 1.00 52.31 145 LEU A O 1
ATOM 1082 N N . PRO A 1 146 ? -30.047 2.901 17.716 1.00 51.25 146 PRO A N 1
ATOM 1083 C CA . PRO A 1 146 ? -31.233 2.347 17.068 1.00 51.25 146 PRO A CA 1
ATOM 1084 C C . PRO A 1 146 ? -30.934 0.972 16.467 1.00 51.25 146 PRO A C 1
ATOM 1086 O O . PRO A 1 146 ? -29.920 0.792 15.793 1.00 51.25 146 PRO A O 1
ATOM 1089 N N . ALA A 1 147 ? -31.823 0.007 16.711 1.00 50.59 147 ALA A N 1
ATOM 1090 C CA . ALA A 1 147 ? -31.704 -1.363 16.231 1.00 50.59 147 ALA A CA 1
ATOM 1091 C C . ALA A 1 147 ? -31.682 -1.404 14.693 1.00 5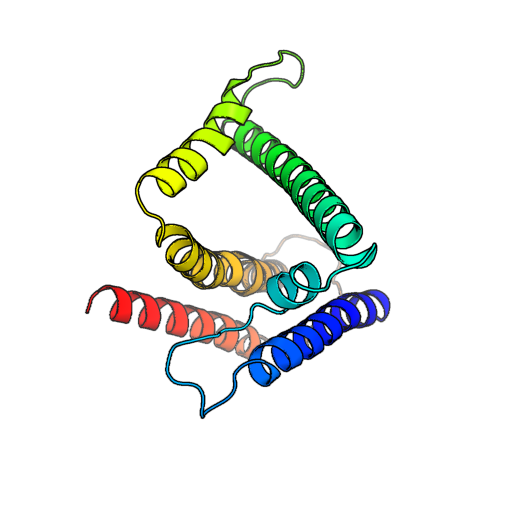0.59 147 ALA A C 1
ATOM 1093 O O . ALA A 1 147 ? -32.721 -1.345 14.036 1.00 50.59 147 ALA A O 1
ATOM 1094 N N . VAL A 1 148 ? -30.487 -1.492 14.108 1.00 56.81 148 VAL A N 1
ATOM 1095 C CA . VAL A 1 148 ? -30.316 -1.672 12.663 1.00 56.81 148 VAL A CA 1
ATOM 1096 C C . VAL A 1 148 ? -30.548 -3.155 12.335 1.00 56.81 148 VAL A C 1
ATOM 1098 O O . VAL A 1 148 ? -29.990 -4.012 13.026 1.00 56.81 148 VAL A O 1
ATOM 1101 N N . PRO A 1 149 ? -31.348 -3.497 11.305 1.00 58.19 149 PRO A N 1
ATOM 1102 C CA . PRO A 1 149 ? -31.577 -4.886 10.918 1.00 58.19 149 PRO A CA 1
ATOM 1103 C C . PRO A 1 149 ? -30.249 -5.613 10.643 1.00 58.19 149 PRO A C 1
ATOM 1105 O O . PRO A 1 149 ? -29.386 -5.056 9.956 1.00 58.19 149 PRO A O 1
ATOM 1108 N N . PRO A 1 150 ? -30.059 -6.846 11.148 1.00 53.88 150 PRO A N 1
ATOM 1109 C CA . PRO A 1 150 ? -28.806 -7.577 11.005 1.00 53.88 150 PRO A CA 1
ATOM 1110 C C . PRO A 1 150 ? -28.523 -7.850 9.525 1.00 53.88 150 PRO A C 1
ATOM 1112 O O . PRO A 1 150 ? -29.223 -8.612 8.864 1.00 53.88 150 PRO A O 1
ATOM 1115 N N . MET A 1 151 ? -27.484 -7.204 8.997 1.00 55.56 151 MET A N 1
ATOM 1116 C CA . MET A 1 151 ? -27.197 -7.178 7.560 1.00 55.56 151 MET A CA 1
ATOM 1117 C C . MET A 1 151 ? -26.360 -8.369 7.067 1.00 55.56 151 MET A C 1
ATOM 1119 O O . MET A 1 151 ? -26.033 -8.432 5.882 1.00 55.56 151 MET A O 1
ATOM 1123 N N . VAL A 1 152 ? -26.049 -9.317 7.962 1.00 48.50 152 VAL A N 1
ATOM 1124 C CA . VAL A 1 152 ? -25.322 -10.558 7.666 1.00 48.50 152 VAL A CA 1
ATOM 1125 C C . VAL A 1 152 ? -26.069 -11.746 8.295 1.00 48.50 152 VAL A C 1
ATOM 1127 O O . VAL A 1 152 ? -26.151 -11.825 9.528 1.00 48.50 152 VAL A O 1
ATOM 1130 N N . PRO A 1 153 ? -26.635 -12.675 7.502 1.00 50.78 153 PRO A N 1
ATOM 1131 C CA . PRO A 1 153 ? -27.143 -13.933 8.034 1.00 50.78 153 PRO A CA 1
ATOM 1132 C C . PRO A 1 153 ? -25.932 -14.803 8.411 1.00 50.78 153 PRO A C 1
ATOM 1134 O O . PRO A 1 153 ? -25.081 -15.065 7.569 1.00 50.78 153 PRO A O 1
ATOM 1137 N N . GLY A 1 154 ? -25.796 -15.207 9.681 1.00 56.81 154 GLY A N 1
ATOM 1138 C CA . GLY A 1 154 ? -24.653 -16.050 10.087 1.00 56.81 154 GLY A CA 1
ATOM 1139 C C . GLY A 1 154 ? -24.283 -16.098 11.574 1.00 56.81 154 GLY A C 1
ATOM 1140 O O . GLY A 1 154 ? -23.495 -16.951 11.981 1.00 56.81 154 GLY A O 1
ATOM 1141 N N . GLY A 1 155 ? -24.865 -15.243 12.423 1.00 67.31 155 GLY A N 1
ATOM 1142 C CA . GLY A 1 155 ? -24.724 -15.393 13.879 1.00 67.31 155 GLY A CA 1
ATOM 1143 C C . GLY A 1 155 ? -23.276 -15.316 14.397 1.00 67.31 155 GLY A C 1
ATOM 1144 O O . GLY A 1 155 ? -22.434 -14.620 13.840 1.00 67.31 155 GLY A O 1
ATOM 1145 N N . ARG A 1 156 ? -23.003 -16.036 15.495 1.00 57.56 156 ARG A N 1
ATOM 1146 C CA . ARG A 1 156 ? -21.667 -16.186 16.109 1.00 57.56 156 ARG A CA 1
ATOM 1147 C C . ARG A 1 156 ? -20.750 -17.139 15.328 1.00 57.56 156 ARG A C 1
ATOM 1149 O O . ARG A 1 156 ? -19.538 -17.026 15.447 1.00 57.56 156 ARG A O 1
ATOM 1156 N N . LEU A 1 157 ? -21.322 -18.049 14.536 1.00 60.81 157 LEU A N 1
ATOM 1157 C CA . LEU A 1 157 ? -20.583 -19.086 13.807 1.00 60.81 157 LEU A CA 1
ATOM 1158 C C . LEU A 1 157 ? -19.801 -18.518 12.622 1.00 60.81 157 LEU A C 1
ATOM 1160 O O . LEU A 1 157 ? -18.624 -18.824 12.491 1.00 60.81 157 LEU A O 1
ATOM 1164 N N . ALA A 1 158 ? -20.402 -17.642 11.811 1.00 65.6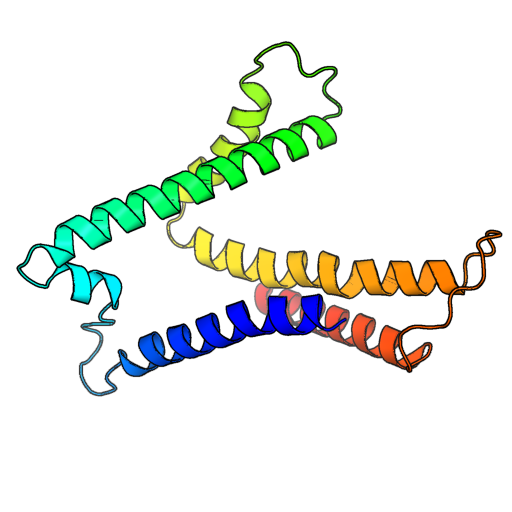2 158 ALA A N 1
ATOM 1165 C CA . ALA A 1 158 ? -19.688 -17.016 10.694 1.00 65.62 158 ALA A CA 1
ATOM 1166 C C . ALA A 1 158 ? -18.500 -16.159 11.174 1.00 65.62 158 ALA A C 1
ATOM 1168 O O . ALA A 1 158 ? -17.421 -16.197 10.589 1.00 65.62 158 ALA A O 1
ATOM 1169 N N . LEU A 1 159 ? -18.683 -15.430 12.282 1.00 59.25 159 LEU A N 1
ATOM 1170 C CA . LEU A 1 159 ? -17.632 -14.611 12.893 1.00 59.25 159 LEU A CA 1
ATOM 1171 C C . LEU A 1 159 ? -16.552 -15.473 13.565 1.00 59.25 159 LEU A C 1
ATOM 1173 O O . LEU A 1 159 ? -15.371 -15.176 13.426 1.00 59.25 159 LEU A O 1
ATOM 1177 N N . GLY A 1 160 ? -16.942 -16.565 14.230 1.00 66.25 160 GLY A N 1
ATOM 1178 C CA . GLY A 1 160 ? -16.008 -17.543 14.788 1.00 66.25 160 GLY A CA 1
ATOM 1179 C C . GLY A 1 160 ? -15.145 -18.193 13.709 1.00 66.25 160 GLY A C 1
ATOM 1180 O O . GLY A 1 160 ? -13.931 -18.198 13.836 1.00 66.25 160 GLY A O 1
ATOM 1181 N N . VAL A 1 161 ? -15.745 -18.641 12.602 1.00 73.69 161 VAL A N 1
ATOM 1182 C CA . VAL A 1 161 ? -15.012 -19.234 11.470 1.00 73.69 161 VAL A CA 1
ATOM 1183 C C . VAL A 1 161 ? -14.042 -18.233 10.838 1.00 73.69 161 VAL A C 1
ATOM 1185 O O . VAL A 1 161 ? -12.920 -18.613 10.521 1.00 73.69 161 VAL A O 1
ATOM 1188 N N . MET A 1 162 ? -14.416 -16.957 10.708 1.00 67.25 162 MET A N 1
ATOM 1189 C CA . MET A 1 162 ? -13.506 -15.914 10.212 1.00 67.25 162 MET A CA 1
ATOM 1190 C C . MET A 1 162 ? -12.325 -15.666 11.159 1.00 67.25 162 MET A C 1
ATOM 1192 O O . MET A 1 162 ? -11.187 -15.584 10.704 1.00 67.25 162 MET A O 1
ATOM 1196 N N . ILE A 1 163 ? -12.567 -15.592 12.473 1.00 69.38 163 ILE A N 1
ATOM 1197 C CA . ILE A 1 163 ? -11.510 -15.365 13.473 1.00 69.38 163 ILE A CA 1
ATOM 1198 C C . ILE A 1 163 ? -10.594 -16.588 13.588 1.00 69.38 163 ILE A C 1
ATOM 1200 O O . ILE A 1 163 ? -9.375 -16.440 13.607 1.00 69.38 163 ILE A O 1
ATOM 1204 N N . THR A 1 164 ? -11.155 -17.799 13.625 1.00 75.00 164 THR A N 1
ATOM 1205 C CA . THR A 1 164 ? -10.375 -19.041 13.674 1.00 75.00 164 THR A CA 1
ATOM 1206 C C . THR A 1 164 ? -9.624 -19.274 12.365 1.00 75.00 164 THR A C 1
ATOM 1208 O O . THR A 1 164 ? -8.465 -19.666 12.409 1.00 75.00 164 THR A O 1
ATOM 1211 N N . GLY A 1 165 ? -10.229 -18.978 11.212 1.00 73.62 165 GLY A N 1
ATOM 1212 C CA . GLY A 1 165 ? -9.574 -19.068 9.906 1.00 73.62 165 GLY A CA 1
ATOM 1213 C C . GLY A 1 165 ? -8.408 -18.088 9.769 1.00 73.62 165 GLY A C 1
ATOM 1214 O O . GLY A 1 165 ? -7.310 -18.495 9.398 1.00 73.62 165 GLY A O 1
ATOM 1215 N N . ALA A 1 166 ? -8.603 -16.821 10.147 1.00 66.25 166 ALA A N 1
ATOM 1216 C CA . ALA A 1 166 ? -7.530 -15.824 10.153 1.00 66.25 166 ALA A CA 1
ATOM 1217 C C . ALA A 1 166 ? -6.423 -16.181 11.161 1.00 66.25 166 ALA A C 1
ATOM 1219 O O . ALA A 1 166 ? -5.242 -16.111 10.830 1.00 66.25 166 ALA A O 1
ATOM 1220 N N . GLY A 1 167 ? -6.797 -16.625 12.366 1.00 72.00 167 GLY A N 1
ATOM 1221 C CA . GLY A 1 167 ? -5.855 -17.085 13.387 1.00 72.00 167 GLY A CA 1
ATOM 1222 C C . GLY A 1 167 ? -5.034 -18.288 12.926 1.00 72.00 167 GLY A C 1
ATOM 1223 O O . GLY A 1 167 ? -3.821 -18.299 13.107 1.00 72.00 167 GLY A O 1
ATOM 1224 N N . PHE A 1 168 ? -5.666 -19.259 12.262 1.00 78.56 168 PHE A N 1
ATOM 1225 C CA . PHE A 1 168 ? -4.977 -20.418 11.702 1.00 78.56 168 PHE A CA 1
ATOM 1226 C C . PHE A 1 168 ? -3.939 -19.993 10.658 1.00 78.56 168 PHE A C 1
ATOM 1228 O O . PHE A 1 168 ? -2.773 -20.357 10.791 1.00 78.56 168 PHE A O 1
ATOM 1235 N N . ILE A 1 169 ? -4.312 -19.137 9.700 1.00 74.62 169 ILE A N 1
ATOM 1236 C CA . ILE A 1 169 ? -3.390 -18.639 8.664 1.00 74.62 169 ILE A CA 1
ATOM 1237 C C . ILE A 1 169 ? -2.186 -17.923 9.295 1.00 74.62 169 ILE A C 1
ATOM 1239 O O . ILE A 1 169 ? -1.042 -18.237 8.963 1.00 74.62 169 ILE A O 1
ATOM 1243 N N . ILE A 1 170 ? -2.433 -17.037 10.264 1.00 73.81 170 ILE A N 1
ATOM 1244 C CA . ILE A 1 170 ? -1.390 -16.313 11.007 1.00 73.81 170 ILE A CA 1
ATOM 1245 C C . ILE A 1 170 ? -0.445 -17.288 11.720 1.00 73.81 170 ILE A C 1
ATOM 1247 O O . ILE A 1 170 ? 0.772 -17.158 11.607 1.00 73.81 170 ILE A O 1
ATOM 1251 N N . THR A 1 171 ? -0.979 -18.300 12.412 1.00 75.06 171 THR A N 1
ATOM 1252 C CA . THR A 1 171 ? -0.141 -19.297 13.098 1.00 75.06 171 THR A CA 1
ATOM 1253 C C . THR A 1 171 ? 0.670 -20.147 12.126 1.00 75.06 171 THR A C 1
ATOM 1255 O O . THR A 1 171 ? 1.833 -20.424 12.404 1.00 75.06 171 THR A O 1
ATOM 1258 N N . THR A 1 172 ? 0.103 -20.517 10.974 1.00 74.56 172 THR A N 1
ATOM 1259 C CA . THR A 1 172 ? 0.811 -21.318 9.966 1.00 74.56 172 THR A CA 1
ATOM 1260 C C . THR A 1 172 ? 1.931 -20.539 9.284 1.00 74.56 172 THR A C 1
ATOM 1262 O O . THR A 1 172 ? 3.019 -21.086 9.130 1.00 74.56 172 THR A O 1
ATOM 1265 N N . GLN A 1 173 ? 1.716 -19.260 8.954 1.00 69.12 173 GLN A N 1
ATOM 1266 C CA . GLN A 1 173 ? 2.779 -18.410 8.410 1.00 69.12 173 GLN A CA 1
ATOM 1267 C C . GLN A 1 173 ? 3.870 -18.115 9.437 1.00 69.12 173 GLN A C 1
ATOM 1269 O O . GLN A 1 173 ? 5.052 -18.062 9.097 1.00 69.12 173 GLN A O 1
ATOM 1274 N N . PHE A 1 174 ? 3.492 -17.919 10.699 1.00 71.69 174 PHE A N 1
ATOM 1275 C CA . PHE A 1 174 ? 4.462 -17.718 11.765 1.00 71.69 174 PHE A CA 1
ATOM 1276 C C . PHE A 1 174 ? 5.338 -18.964 11.952 1.00 71.69 174 PHE A C 1
ATOM 1278 O O . PHE A 1 174 ? 6.554 -18.836 12.058 1.00 71.69 174 PHE A O 1
ATOM 1285 N N . LEU A 1 175 ? 4.747 -20.166 11.905 1.00 69.62 175 LEU A N 1
ATOM 1286 C CA . LEU A 1 175 ? 5.488 -21.429 11.974 1.00 69.62 175 LEU A CA 1
ATOM 1287 C C . LEU A 1 175 ? 6.429 -21.624 10.778 1.00 69.62 175 LEU A C 1
ATOM 1289 O O . LEU A 1 175 ? 7.566 -22.036 10.977 1.00 69.62 175 LEU A O 1
ATOM 1293 N N . SER A 1 176 ? 5.988 -21.294 9.559 1.00 65.19 176 SER A N 1
ATOM 1294 C CA . SER A 1 176 ? 6.815 -21.425 8.349 1.00 65.19 176 SER A CA 1
ATOM 1295 C C . SER A 1 176 ? 7.926 -20.381 8.248 1.00 65.19 176 SER A C 1
ATOM 1297 O O . SER A 1 176 ? 8.892 -20.591 7.532 1.00 65.19 176 SER A O 1
ATOM 1299 N N . THR A 1 177 ? 7.789 -19.244 8.933 1.00 63.50 177 THR A N 1
ATOM 1300 C CA . THR A 1 177 ? 8.849 -18.222 9.019 1.00 63.50 177 THR A CA 1
ATOM 1301 C C . THR A 1 177 ? 9.929 -18.618 10.037 1.00 63.50 177 THR A C 1
ATOM 1303 O O . THR A 1 177 ? 11.033 -18.081 10.006 1.00 63.50 177 THR A O 1
ATOM 1306 N N . LEU A 1 178 ? 9.607 -19.539 10.955 1.00 60.81 178 LEU A N 1
ATOM 1307 C CA . LEU A 1 178 ? 10.484 -19.998 12.034 1.00 60.81 178 LEU A CA 1
ATOM 1308 C C . LEU A 1 178 ? 11.265 -21.282 11.688 1.00 60.81 178 LEU A C 1
ATOM 1310 O O . LEU A 1 178 ? 12.231 -21.584 12.389 1.00 60.81 178 LEU A O 1
ATOM 1314 N N . SER A 1 179 ? 10.848 -22.026 10.653 1.00 46.16 179 SER A N 1
ATOM 1315 C CA . SER A 1 179 ? 11.533 -23.215 10.108 1.00 46.16 179 SER A CA 1
ATOM 1316 C C . SER A 1 179 ? 12.422 -22.869 8.922 1.00 46.16 179 SER A C 1
ATOM 1318 O O . SER A 1 179 ? 13.560 -23.379 8.878 1.00 46.16 179 SER A O 1
#